Protein AF-A0A934B609-F1 (afdb_monomer_lite)

pLDDT: mean 84.47, std 13.82, range [23.53, 97.56]

Structure (mmCIF, N/CA/C/O backbone):
data_AF-A0A934B609-F1
#
_entry.id   AF-A0A934B609-F1
#
loop_
_atom_site.group_PDB
_atom_site.id
_atom_site.type_symbol
_atom_site.label_atom_id
_atom_site.label_alt_id
_atom_site.label_comp_id
_atom_site.label_asym_id
_atom_site.label_entity_id
_atom_site.label_seq_id
_atom_site.pdbx_PDB_ins_code
_atom_site.Cartn_x
_atom_site.Cartn_y
_atom_site.Cartn_z
_atom_site.occupancy
_atom_site.B_iso_or_equiv
_atom_site.auth_seq_id
_atom_site.auth_comp_id
_atom_site.auth_asym_id
_atom_site.auth_atom_id
_atom_site.pdbx_PDB_model_num
ATOM 1 N N . MET A 1 1 ? 3.604 -10.401 19.087 1.00 37.75 1 MET A N 1
ATOM 2 C CA . MET A 1 1 ? 2.364 -10.832 18.412 1.00 37.75 1 MET A CA 1
ATOM 3 C C . MET A 1 1 ? 2.022 -12.202 18.948 1.00 37.75 1 MET A C 1
ATOM 5 O O . MET A 1 1 ? 2.609 -13.181 18.501 1.00 37.75 1 MET A O 1
ATOM 9 N N . GLU A 1 2 ? 1.175 -12.252 19.969 1.00 23.53 2 GLU A N 1
ATOM 10 C CA . GLU A 1 2 ? 0.554 -13.511 20.373 1.00 23.53 2 GLU A CA 1
ATOM 11 C C . GLU A 1 2 ? -0.530 -13.852 19.342 1.00 23.53 2 GLU A C 1
ATOM 13 O O . GLU A 1 2 ? -1.275 -12.954 18.941 1.00 23.53 2 GLU A O 1
ATOM 18 N N . PRO A 1 3 ? -0.591 -15.093 18.838 1.00 31.11 3 PRO A N 1
ATOM 19 C CA . PRO A 1 3 ? -1.673 -15.500 17.961 1.00 31.11 3 PRO A CA 1
ATOM 20 C C . PRO A 1 3 ? -2.953 -15.631 18.792 1.00 31.11 3 PRO A C 1
ATOM 22 O O . PRO A 1 3 ? -3.017 -16.439 19.719 1.00 31.11 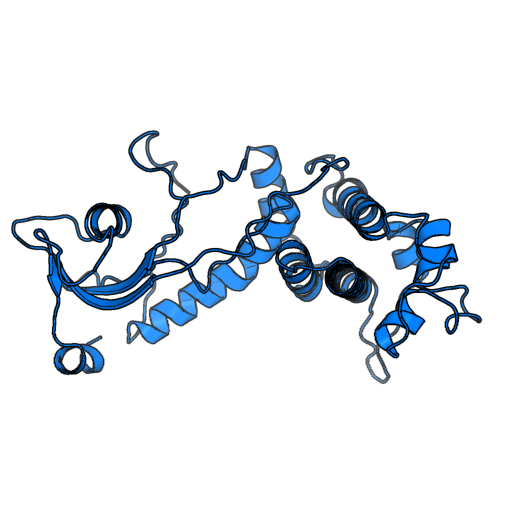3 PRO A O 1
ATOM 25 N N . LEU A 1 4 ? -3.966 -14.831 18.458 1.00 36.69 4 LEU A N 1
ATOM 26 C CA . LEU A 1 4 ? -5.323 -15.030 18.960 1.00 36.69 4 LEU A CA 1
ATOM 27 C C . LEU A 1 4 ? -5.844 -16.410 18.507 1.00 36.69 4 LEU A C 1
ATOM 29 O O . LEU A 1 4 ? -5.471 -16.875 17.422 1.00 36.69 4 LEU A O 1
ATOM 33 N N . PRO A 1 5 ? -6.669 -17.088 19.324 1.00 37.91 5 PRO A N 1
ATOM 34 C CA . PRO A 1 5 ? -7.216 -18.397 18.991 1.00 37.91 5 PRO A CA 1
ATOM 35 C C . PRO A 1 5 ? -8.052 -18.338 17.704 1.00 37.91 5 PRO A C 1
ATOM 37 O O . PRO A 1 5 ? -8.753 -17.368 17.426 1.00 37.91 5 PRO A O 1
ATOM 40 N N . VAL A 1 6 ? -7.941 -19.394 16.900 1.00 38.72 6 VAL A N 1
ATOM 41 C CA . VAL A 1 6 ? -8.641 -19.549 15.621 1.00 38.72 6 VAL A CA 1
ATOM 42 C C . VAL A 1 6 ? -10.133 -19.802 15.882 1.00 38.72 6 VAL A C 1
ATOM 44 O O . VAL A 1 6 ? -10.483 -20.827 16.463 1.00 38.72 6 VAL A O 1
ATOM 47 N N . GLY A 1 7 ? -10.977 -18.872 15.413 1.00 55.06 7 GLY A N 1
ATOM 48 C CA . GLY A 1 7 ? -12.443 -18.824 15.559 1.00 55.06 7 GLY A CA 1
ATOM 49 C C . GLY A 1 7 ? -12.847 -17.692 16.511 1.00 55.06 7 GLY A C 1
ATOM 50 O O . GLY A 1 7 ? -12.599 -17.799 17.700 1.00 55.06 7 GLY A O 1
ATOM 51 N N . GLU A 1 8 ? -13.310 -16.527 16.038 1.00 60.53 8 GLU A N 1
ATOM 52 C CA . GLU A 1 8 ? -14.759 -16.236 15.934 1.00 60.53 8 GLU A CA 1
ATOM 53 C C . GLU A 1 8 ? -15.115 -15.054 14.991 1.00 60.53 8 GLU A C 1
ATOM 55 O O . GLU A 1 8 ? -16.263 -14.624 14.950 1.00 60.53 8 GLU A O 1
ATOM 60 N N . HIS A 1 9 ? -14.184 -14.521 14.191 1.00 64.12 9 HIS A N 1
ATOM 61 C CA . HIS A 1 9 ? -14.501 -13.465 13.212 1.00 64.12 9 HIS A CA 1
ATOM 62 C C . HIS A 1 9 ? -13.574 -13.483 11.988 1.00 64.12 9 HIS A C 1
ATOM 64 O O . HIS A 1 9 ? -12.461 -14.001 12.042 1.00 64.12 9 HIS A O 1
ATOM 70 N N . GLN A 1 10 ? -14.017 -12.890 10.873 1.00 66.50 10 GLN A N 1
ATOM 71 C CA . GLN A 1 10 ? -13.269 -12.865 9.601 1.00 66.50 10 GLN A CA 1
ATOM 72 C C . GLN A 1 10 ? -12.322 -11.654 9.452 1.00 66.50 10 GLN A C 1
ATOM 74 O O . GLN A 1 10 ? -11.655 -11.510 8.430 1.00 66.50 10 GLN A O 1
ATOM 79 N N . TYR A 1 11 ? -12.254 -10.774 10.456 1.00 74.00 11 TYR A N 1
ATOM 80 C CA . TYR A 1 11 ? -11.479 -9.530 10.393 1.00 74.00 11 TYR A CA 1
ATOM 81 C C . TYR A 1 11 ? -9.990 -9.692 10.727 1.00 74.00 11 TYR A C 1
ATOM 83 O O . TYR A 1 11 ? -9.623 -10.403 11.662 1.00 74.00 11 TYR A O 1
ATOM 91 N N . TRP A 1 12 ? -9.149 -8.930 10.025 1.00 76.75 12 TRP A N 1
ATOM 92 C CA . TRP A 1 12 ? -7.781 -8.620 10.442 1.00 76.75 12 TRP A CA 1
ATOM 93 C C . TRP A 1 12 ? -7.800 -7.422 11.394 1.00 76.75 12 TRP A C 1
ATOM 95 O O . TRP A 1 12 ? -8.230 -6.337 11.009 1.00 76.75 12 TRP A O 1
ATOM 105 N N . LEU A 1 13 ? -7.334 -7.607 12.631 1.00 83.81 13 LEU A N 1
ATOM 106 C CA . LEU A 1 13 ? -7.353 -6.561 13.654 1.00 83.81 13 LEU A CA 1
ATOM 107 C C . LEU A 1 13 ? -5.949 -6.029 13.930 1.00 83.81 13 LEU A C 1
ATOM 109 O O . LEU A 1 13 ? -5.033 -6.788 14.246 1.00 83.81 13 LEU A O 1
ATOM 113 N N . ALA A 1 14 ? -5.805 -4.707 13.875 1.00 87.75 14 ALA A N 1
ATOM 114 C CA . ALA A 1 14 ? -4.637 -4.007 14.385 1.00 87.75 14 ALA A CA 1
ATOM 115 C C . ALA A 1 14 ? -4.985 -3.366 15.734 1.00 87.75 14 ALA A C 1
ATOM 117 O O . ALA A 1 14 ? -5.864 -2.512 15.813 1.00 87.75 14 ALA A O 1
ATOM 118 N N . THR A 1 15 ? -4.279 -3.765 16.790 1.00 90.38 15 THR A N 1
ATOM 119 C CA . THR A 1 15 ? -4.479 -3.255 18.153 1.00 90.38 15 THR A CA 1
ATOM 120 C C . THR A 1 15 ? -3.200 -2.616 18.676 1.00 90.38 15 THR A C 1
ATOM 122 O O . THR A 1 15 ? -2.097 -3.095 18.402 1.00 90.38 15 THR A O 1
ATOM 125 N N . ALA A 1 16 ? -3.330 -1.543 19.451 1.00 91.62 16 ALA A N 1
ATOM 126 C CA . ALA A 1 16 ? -2.202 -0.925 20.133 1.00 91.62 16 ALA A CA 1
ATOM 127 C C . ALA A 1 16 ? -2.659 -0.202 21.399 1.00 91.62 16 ALA A C 1
ATOM 129 O O . ALA A 1 16 ? -3.639 0.538 21.358 1.00 91.62 16 ALA A O 1
ATOM 130 N N . ASP A 1 17 ? -1.875 -0.335 22.466 1.00 93.25 17 ASP A N 1
ATOM 131 C CA . ASP A 1 17 ? -1.955 0.547 23.626 1.00 93.25 17 ASP A CA 1
ATOM 132 C C . ASP A 1 17 ? -1.139 1.814 23.343 1.00 93.25 17 ASP A C 1
ATOM 134 O O . ASP A 1 17 ? 0.026 1.748 22.924 1.00 93.25 17 ASP A O 1
ATOM 138 N N . ILE A 1 18 ? -1.766 2.981 23.499 1.00 93.25 18 ILE A N 1
ATOM 139 C CA . ILE A 1 18 ? -1.171 4.282 23.182 1.00 93.25 18 ILE A CA 1
ATOM 140 C C . ILE A 1 18 ? -1.457 5.247 24.327 1.00 93.25 18 ILE A C 1
ATOM 142 O O . ILE A 1 18 ? -2.611 5.527 24.638 1.00 93.25 18 ILE A O 1
ATOM 146 N N . GLU A 1 19 ? -0.396 5.793 24.914 1.00 93.12 19 GLU A N 1
ATOM 147 C CA . GLU A 1 19 ? -0.496 6.933 25.820 1.00 93.12 19 GLU A CA 1
ATOM 148 C C . GLU A 1 19 ? -0.734 8.209 25.000 1.00 93.12 19 GLU A C 1
ATOM 150 O O . GLU A 1 19 ? 0.053 8.551 24.113 1.00 93.12 19 GLU A O 1
ATOM 155 N N . ALA A 1 20 ? -1.847 8.891 25.258 1.00 92.00 20 ALA A N 1
ATOM 156 C CA . ALA A 1 20 ? -2.255 10.098 24.553 1.00 92.00 20 ALA A CA 1
ATOM 157 C C . ALA A 1 20 ? -3.108 10.986 25.466 1.00 92.00 20 ALA A C 1
ATOM 159 O O . ALA A 1 20 ? -3.773 10.490 26.372 1.00 92.00 20 ALA A O 1
ATOM 160 N N . ALA A 1 21 ? -3.094 12.295 25.205 1.00 89.44 21 ALA A N 1
ATOM 161 C CA . ALA A 1 21 ? -3.951 13.246 25.911 1.00 89.44 21 ALA A CA 1
ATOM 162 C C . ALA A 1 21 ? -5.428 13.108 25.509 1.00 89.44 21 ALA A C 1
ATOM 164 O O . ALA A 1 21 ? -6.299 13.368 26.332 1.00 89.44 21 ALA A O 1
ATOM 165 N N . ASP A 1 22 ? -5.675 12.693 24.262 1.00 87.25 22 ASP A N 1
ATOM 166 C CA . ASP A 1 22 ? -7.007 12.583 23.682 1.00 87.25 22 ASP A CA 1
ATOM 167 C C . ASP A 1 22 ? -7.108 11.504 22.573 1.00 87.25 22 ASP A C 1
ATOM 169 O O . ASP A 1 22 ? -6.094 10.986 22.076 1.00 87.25 22 ASP A O 1
ATOM 173 N N . TYR A 1 23 ? -8.335 11.165 22.162 1.00 86.06 23 TYR A N 1
ATOM 174 C CA . TYR A 1 23 ? -8.663 10.147 21.164 1.00 86.06 23 TYR A CA 1
ATOM 175 C C . TYR A 1 23 ? -8.125 10.512 19.778 1.00 86.06 23 TYR A C 1
ATOM 177 O O . TYR A 1 23 ? -7.702 9.630 19.028 1.00 86.06 23 TYR A O 1
ATOM 185 N N . MET A 1 24 ? -8.069 11.803 19.440 1.00 87.62 24 MET A N 1
ATOM 186 C CA . MET A 1 24 ? -7.521 12.284 18.170 1.00 87.62 24 MET A CA 1
ATOM 187 C C . MET A 1 24 ? -6.009 12.056 18.098 1.00 87.62 24 MET A C 1
ATOM 189 O O . MET A 1 24 ? -5.470 11.647 17.064 1.00 87.62 24 MET A O 1
ATOM 193 N N . THR A 1 25 ? -5.313 12.264 19.211 1.00 91.00 25 THR A N 1
ATOM 194 C CA . THR A 1 25 ? -3.880 12.037 19.372 1.00 91.00 25 THR A CA 1
ATOM 195 C C . THR A 1 25 ? -3.566 10.545 19.378 1.00 91.00 25 THR A C 1
ATOM 197 O O . THR A 1 25 ? -2.620 10.127 18.698 1.00 91.00 25 THR A O 1
ATOM 200 N N . ALA A 1 26 ? -4.379 9.729 20.055 1.00 90.94 26 ALA A N 1
ATOM 201 C CA . ALA A 1 26 ? -4.287 8.272 19.988 1.00 90.94 26 ALA A CA 1
ATOM 202 C C . ALA A 1 26 ? -4.477 7.776 18.544 1.00 90.94 26 ALA A C 1
ATOM 204 O O . ALA A 1 26 ? -3.636 7.036 18.023 1.00 90.94 26 ALA A O 1
ATOM 205 N N . TRP A 1 27 ? -5.513 8.268 17.855 1.00 89.31 27 TRP A N 1
ATOM 206 C CA . TRP A 1 27 ? -5.800 7.914 16.466 1.00 89.31 27 TRP A CA 1
ATOM 207 C C . TRP A 1 27 ? -4.658 8.291 15.528 1.00 89.31 27 TRP A C 1
ATOM 209 O O . TRP A 1 27 ? -4.177 7.456 14.764 1.00 89.31 27 TRP A O 1
ATOM 219 N N . ARG A 1 28 ? -4.165 9.532 15.605 1.00 90.31 28 ARG A N 1
ATOM 220 C CA . ARG A 1 28 ? -3.032 9.998 14.793 1.00 90.31 28 ARG A CA 1
ATOM 221 C C . ARG A 1 28 ? -1.785 9.146 15.028 1.00 90.31 28 ARG A C 1
ATOM 223 O O . ARG A 1 28 ? -1.085 8.815 14.076 1.00 90.31 28 ARG A O 1
ATOM 230 N N . THR A 1 29 ? -1.523 8.757 16.273 1.00 91.94 29 THR A N 1
ATOM 231 C CA . THR A 1 29 ? -0.376 7.909 16.620 1.00 91.94 29 THR A CA 1
ATOM 232 C C . THR A 1 29 ? -0.517 6.505 16.036 1.00 91.94 29 THR A C 1
ATOM 234 O O . THR A 1 29 ? 0.440 5.989 15.457 1.00 91.94 29 THR A O 1
ATOM 237 N N . LEU A 1 30 ? -1.707 5.901 16.116 1.00 91.31 30 LEU A N 1
ATOM 238 C CA . LEU A 1 30 ? -1.982 4.616 15.472 1.00 91.31 30 LEU A CA 1
ATOM 239 C C . LEU A 1 30 ? -1.844 4.719 13.948 1.00 91.31 30 LEU A C 1
ATOM 241 O O . LEU A 1 30 ? -1.147 3.905 13.343 1.00 91.31 30 LEU A O 1
ATOM 245 N N . ARG A 1 31 ? -2.420 5.758 13.329 1.00 89.88 31 ARG A N 1
ATOM 246 C CA . ARG A 1 31 ? -2.294 6.016 11.886 1.00 89.88 31 ARG A CA 1
ATOM 247 C C . ARG A 1 31 ? -0.843 6.137 11.450 1.00 89.88 31 ARG A C 1
ATOM 249 O O . ARG A 1 31 ? -0.480 5.549 10.442 1.00 89.88 31 ARG A O 1
ATOM 256 N N . ASN A 1 32 ? -0.006 6.833 12.214 1.00 89.06 32 ASN A N 1
ATOM 257 C CA . ASN A 1 32 ? 1.419 6.959 11.906 1.00 89.06 32 ASN A CA 1
ATOM 258 C C . ASN A 1 32 ? 2.161 5.613 11.978 1.00 89.06 32 ASN A C 1
ATOM 260 O O . ASN A 1 32 ? 3.128 5.411 11.251 1.00 89.06 32 ASN A O 1
ATOM 264 N N . LYS A 1 33 ? 1.717 4.669 12.818 1.00 89.44 33 LYS A N 1
ATOM 265 C CA . LYS A 1 33 ? 2.254 3.296 12.811 1.00 89.44 33 LYS A CA 1
ATOM 266 C C . LYS A 1 33 ? 1.776 2.523 11.576 1.00 89.44 33 LYS A C 1
ATOM 268 O O . LYS A 1 33 ? 2.571 1.840 10.933 1.00 89.44 33 LYS A O 1
ATOM 273 N N . LEU A 1 34 ? 0.496 2.657 11.223 1.00 91.06 34 LEU A N 1
ATOM 274 C CA . LEU A 1 34 ? -0.110 1.965 10.083 1.00 91.06 34 LEU A CA 1
ATOM 275 C C . LEU A 1 34 ? 0.384 2.487 8.730 1.00 91.06 34 LEU A C 1
ATOM 277 O O . LEU A 1 34 ? 0.579 1.683 7.827 1.00 91.06 34 LEU A O 1
ATOM 281 N N . ILE A 1 35 ? 0.662 3.788 8.598 1.00 89.75 35 ILE A N 1
ATOM 282 C CA . ILE A 1 35 ? 1.088 4.397 7.329 1.00 89.75 35 ILE A CA 1
ATOM 283 C C . ILE A 1 35 ? 2.412 3.819 6.824 1.00 89.75 35 ILE A C 1
ATOM 285 O O . ILE A 1 35 ? 2.629 3.761 5.625 1.00 89.75 35 ILE A O 1
ATOM 289 N N . ARG A 1 36 ? 3.276 3.332 7.722 1.00 88.25 36 ARG A N 1
ATOM 290 C CA . ARG A 1 36 ? 4.514 2.634 7.351 1.00 88.25 36 ARG A CA 1
ATOM 291 C C . ARG A 1 36 ? 4.277 1.148 7.059 1.00 88.25 36 ARG A C 1
ATOM 293 O O . ARG A 1 36 ? 4.955 0.561 6.216 1.00 88.25 36 ARG A O 1
ATOM 300 N N . LEU A 1 37 ? 3.336 0.531 7.771 1.00 91.25 37 LEU A N 1
ATOM 301 C CA . LEU A 1 37 ? 3.076 -0.907 7.722 1.00 91.25 37 LEU A CA 1
ATOM 302 C C . LEU A 1 37 ? 2.226 -1.312 6.511 1.00 91.25 37 LEU A C 1
ATOM 304 O O . LEU A 1 37 ? 2.601 -2.219 5.773 1.00 91.25 37 LEU A O 1
ATOM 308 N N . VAL A 1 38 ? 1.091 -0.643 6.310 1.00 91.06 38 VAL A N 1
ATOM 309 C CA . VAL A 1 38 ? 0.081 -1.010 5.308 1.00 91.06 38 VAL A CA 1
ATOM 310 C C . VAL A 1 38 ? 0.644 -0.986 3.884 1.00 91.06 38 VAL A C 1
ATOM 312 O O . VAL A 1 38 ? 0.467 -1.981 3.187 1.00 91.06 38 VAL A O 1
ATOM 315 N N . PRO A 1 39 ? 1.422 0.028 3.465 1.00 93.19 39 PRO A N 1
ATOM 316 C CA . PRO A 1 39 ? 2.008 0.033 2.126 1.00 93.19 39 PRO A CA 1
ATOM 317 C C . PRO A 1 39 ? 2.985 -1.124 1.867 1.00 93.19 39 PRO A C 1
ATOM 319 O O . PRO A 1 39 ? 3.086 -1.628 0.751 1.00 93.19 39 PRO A O 1
ATOM 322 N N . ARG A 1 40 ? 3.682 -1.608 2.904 1.00 94.00 40 ARG A N 1
ATOM 323 C CA . ARG A 1 40 ? 4.533 -2.805 2.801 1.00 94.00 40 ARG A CA 1
ATOM 324 C C . ARG A 1 40 ? 3.707 -4.080 2.729 1.00 94.00 40 ARG A C 1
ATOM 326 O O . ARG A 1 40 ? 4.070 -4.978 1.977 1.00 94.00 40 ARG A O 1
ATOM 333 N N . ILE A 1 41 ? 2.608 -4.153 3.483 1.00 90.94 41 ILE A N 1
ATOM 334 C CA . ILE A 1 41 ? 1.644 -5.249 3.354 1.00 90.94 41 ILE A CA 1
ATOM 335 C C . ILE A 1 41 ? 1.130 -5.287 1.914 1.00 90.94 41 ILE A C 1
ATOM 337 O O . ILE A 1 41 ? 1.250 -6.338 1.304 1.00 90.94 41 ILE A O 1
ATOM 341 N N . ALA A 1 42 ? 0.704 -4.152 1.346 1.00 89.19 42 ALA A N 1
ATOM 342 C CA . ALA A 1 42 ? 0.218 -4.047 -0.034 1.00 89.19 42 ALA A CA 1
ATOM 343 C C . ALA A 1 42 ? 1.204 -4.619 -1.064 1.00 89.19 42 ALA A C 1
ATOM 345 O O . ALA A 1 42 ? 0.813 -5.375 -1.952 1.00 89.19 42 ALA A O 1
ATOM 346 N N . VAL A 1 43 ? 2.498 -4.295 -0.926 1.00 91.56 43 VAL A N 1
ATOM 347 C CA . VAL A 1 43 ? 3.571 -4.852 -1.769 1.00 91.56 43 VAL A CA 1
ATOM 348 C C . VAL A 1 43 ? 3.689 -6.364 -1.597 1.00 91.56 43 VAL A C 1
ATOM 350 O O . VAL A 1 43 ? 3.775 -7.091 -2.582 1.00 91.56 43 VAL A O 1
ATOM 353 N N . VAL A 1 44 ? 3.723 -6.837 -0.351 1.00 91.38 44 VAL A N 1
ATOM 354 C CA . VAL A 1 44 ? 3.979 -8.245 -0.024 1.00 91.38 44 VAL A CA 1
ATOM 355 C C . VAL A 1 44 ? 2.830 -9.145 -0.444 1.00 91.38 44 VAL A C 1
ATOM 357 O O . VAL A 1 44 ? 3.049 -10.180 -1.067 1.00 91.38 44 VAL A O 1
ATOM 360 N N . SER A 1 45 ? 1.611 -8.757 -0.097 1.00 85.81 45 SER A N 1
ATOM 361 C CA . SER A 1 45 ? 0.417 -9.509 -0.447 1.00 85.81 45 SER A CA 1
ATOM 362 C C . SER A 1 45 ? -0.046 -9.256 -1.872 1.00 85.81 45 SER A C 1
ATOM 364 O O . SER A 1 45 ? -0.920 -9.975 -2.350 1.00 85.81 45 SER A O 1
ATOM 366 N N . GLN A 1 46 ? 0.527 -8.246 -2.537 1.00 86.19 46 GLN A N 1
ATOM 367 C CA . GLN A 1 46 ? 0.162 -7.831 -3.884 1.00 86.19 46 GLN A CA 1
ATOM 368 C C . GLN A 1 46 ? -1.353 -7.630 -3.970 1.00 86.19 46 GLN A C 1
ATOM 370 O O . GLN A 1 46 ? -2.011 -8.229 -4.807 1.00 86.19 46 GLN A O 1
ATOM 375 N N . CYS A 1 47 ? -1.950 -6.867 -3.056 1.00 79.12 47 CYS A N 1
ATOM 376 C CA . CYS A 1 47 ? -3.404 -6.725 -3.001 1.00 79.12 47 CYS A CA 1
ATOM 377 C C . CYS A 1 47 ? -3.826 -5.292 -2.698 1.00 79.12 47 CYS A C 1
ATOM 379 O O . CYS A 1 47 ? -3.053 -4.500 -2.157 1.00 79.12 47 CYS A O 1
ATOM 381 N N . TYR A 1 48 ? -5.088 -4.993 -3.002 1.00 78.44 48 TYR A N 1
ATOM 382 C CA . TYR A 1 48 ? -5.735 -3.803 -2.475 1.00 78.44 48 TYR A CA 1
ATOM 383 C C . TYR A 1 48 ? -5.734 -3.841 -0.942 1.00 78.44 48 TYR A C 1
ATOM 385 O O . TYR A 1 48 ? -6.159 -4.834 -0.346 1.00 78.44 48 TYR A O 1
ATOM 393 N N . ILE A 1 49 ? -5.293 -2.761 -0.304 1.00 79.62 49 ILE A N 1
ATOM 394 C CA . ILE A 1 49 ? -5.428 -2.575 1.141 1.00 79.62 49 ILE A CA 1
ATOM 395 C C . ILE A 1 49 ? -5.548 -1.085 1.450 1.00 79.62 49 ILE A C 1
ATOM 397 O O . ILE A 1 49 ? -4.757 -0.268 0.994 1.00 79.62 49 ILE A O 1
ATOM 401 N N . GLU A 1 50 ? -6.553 -0.720 2.236 1.00 78.94 50 GLU A N 1
ATOM 402 C CA . GLU A 1 50 ? -6.802 0.661 2.641 1.00 78.94 50 GLU A CA 1
ATOM 403 C C . GLU A 1 50 ? -7.221 0.660 4.105 1.00 78.94 50 GLU A C 1
ATOM 405 O O . GLU A 1 50 ? -8.081 -0.131 4.492 1.00 78.94 50 GLU A O 1
ATOM 410 N N . PHE A 1 51 ? -6.621 1.531 4.918 1.00 82.19 51 PHE A N 1
ATOM 411 C CA . PHE A 1 51 ? -6.840 1.555 6.369 1.00 82.19 51 PHE A CA 1
ATOM 412 C C . PHE A 1 51 ? -7.506 2.842 6.862 1.00 82.19 51 PHE A C 1
ATOM 414 O O . PHE A 1 51 ? -8.017 2.869 7.979 1.00 82.19 51 PHE A O 1
ATOM 421 N N . LEU A 1 52 ? -7.520 3.915 6.060 1.00 81.12 52 LEU A N 1
ATOM 422 C CA . LEU A 1 52 ? -8.102 5.193 6.482 1.00 81.12 52 LEU A CA 1
ATOM 423 C C . LEU A 1 52 ? -9.627 5.158 6.527 1.00 81.12 52 LEU A C 1
ATOM 425 O O . LEU A 1 52 ? -10.234 5.880 7.315 1.00 81.12 52 LEU A O 1
ATOM 429 N N . GLY A 1 53 ? -10.227 4.319 5.688 1.00 79.75 53 GLY A N 1
ATOM 430 C CA . GLY A 1 53 ? -11.664 4.087 5.644 1.00 79.75 53 GLY A CA 1
ATOM 431 C C . GLY A 1 53 ? -12.077 2.761 6.274 1.00 79.75 53 GLY A C 1
ATOM 432 O O . GLY A 1 53 ? -13.028 2.170 5.776 1.00 79.75 53 GLY A O 1
ATOM 433 N N . GLN A 1 54 ? -11.353 2.283 7.291 1.00 84.75 54 GLN A N 1
ATOM 434 C CA . GLN A 1 54 ? -11.716 1.092 8.068 1.00 84.75 54 GLN A CA 1
ATOM 435 C C . GLN A 1 54 ? -12.299 1.477 9.433 1.00 84.75 54 GLN A C 1
ATOM 437 O O . GLN A 1 54 ? -11.959 2.547 9.956 1.00 84.75 54 GLN A O 1
ATOM 442 N N . PRO A 1 55 ? -13.139 0.617 10.034 1.00 88.00 55 PRO A N 1
ATOM 443 C CA . PRO A 1 55 ? -13.648 0.844 11.377 1.00 88.00 55 PRO A CA 1
ATOM 444 C C . PRO A 1 55 ? -12.544 0.961 12.420 1.00 88.00 55 PRO A C 1
ATOM 446 O O . PRO A 1 55 ? -11.549 0.235 12.378 1.00 88.00 55 PRO A O 1
ATOM 449 N N . ILE A 1 56 ? -12.752 1.826 13.409 1.00 91.38 56 ILE A N 1
ATOM 450 C CA . ILE A 1 56 ? -11.872 1.928 14.574 1.00 91.38 56 ILE A CA 1
ATOM 451 C C . ILE A 1 56 ? -12.675 2.128 15.852 1.00 91.38 56 ILE A C 1
ATOM 453 O O . ILE A 1 56 ? -13.637 2.890 15.875 1.00 91.38 56 ILE A O 1
ATOM 457 N N . LEU A 1 57 ? -12.201 1.499 16.928 1.00 92.12 57 LEU A N 1
ATOM 458 C CA . LEU A 1 57 ? -12.632 1.736 18.297 1.00 92.12 57 LEU A CA 1
ATOM 459 C C . LEU A 1 57 ? -11.437 2.184 19.154 1.00 92.12 57 LEU A C 1
ATOM 461 O O . LEU A 1 57 ? -10.393 1.533 19.151 1.00 92.12 57 LEU A O 1
ATOM 465 N N . ILE A 1 58 ? -11.592 3.288 19.888 1.00 91.75 58 ILE A N 1
ATOM 466 C CA . ILE A 1 58 ? -10.594 3.835 20.818 1.00 91.75 58 ILE A CA 1
ATOM 467 C C . ILE A 1 58 ? -11.206 3.858 22.210 1.00 91.75 58 ILE A C 1
ATOM 469 O O . ILE A 1 58 ? -12.121 4.634 22.480 1.00 91.75 58 ILE A O 1
ATOM 473 N N . LYS A 1 59 ? -10.677 3.019 23.099 1.00 91.75 59 LYS A N 1
ATOM 474 C CA . LYS A 1 59 ? -11.099 2.932 24.494 1.00 91.75 59 LYS A CA 1
ATOM 475 C C . LYS A 1 59 ? -10.006 3.489 25.400 1.00 91.75 59 LYS A C 1
ATOM 477 O O . LYS A 1 59 ? -8.834 3.159 25.234 1.00 91.75 59 LYS A O 1
ATOM 482 N N . ARG A 1 60 ? -10.398 4.290 26.389 1.00 87.75 60 ARG A N 1
ATOM 483 C CA . ARG A 1 60 ? -9.529 4.627 27.520 1.00 87.75 60 ARG A CA 1
ATOM 484 C C . ARG A 1 60 ? -9.567 3.509 28.561 1.00 87.75 60 ARG A C 1
ATOM 486 O O . ARG A 1 60 ? -10.634 3.003 28.886 1.00 87.75 60 ARG A O 1
ATOM 493 N N . ASN A 1 61 ? -8.418 3.146 29.122 1.00 85.81 61 ASN A N 1
ATOM 494 C CA . ASN A 1 61 ? -8.332 2.037 30.081 1.00 85.81 61 ASN A CA 1
ATOM 495 C C . ASN A 1 61 ? -9.048 2.313 31.415 1.00 85.81 61 ASN A C 1
ATOM 497 O O . ASN A 1 61 ? -9.410 1.371 32.113 1.00 85.81 61 ASN A O 1
ATOM 501 N N . ASP A 1 62 ? -9.240 3.585 31.768 1.00 84.88 62 ASP A N 1
ATOM 502 C CA . ASP A 1 62 ? -9.858 4.041 33.016 1.00 84.88 62 ASP A CA 1
ATOM 503 C C . ASP A 1 62 ? -11.362 4.333 32.897 1.00 84.88 62 ASP A C 1
ATOM 505 O O . ASP A 1 62 ? -11.973 4.771 33.871 1.00 84.88 62 ASP A O 1
ATOM 509 N N . GLN A 1 63 ? -11.966 4.122 31.723 1.00 83.81 63 GLN A N 1
ATOM 510 C CA . GLN A 1 63 ? -13.361 4.472 31.466 1.00 83.81 63 GLN A CA 1
ATOM 511 C C . GLN A 1 63 ? -14.089 3.399 30.650 1.00 83.81 63 GLN A C 1
ATOM 513 O O . GLN A 1 63 ? -13.511 2.702 29.816 1.00 83.81 63 GLN A O 1
ATOM 518 N N . ASP A 1 64 ? -15.405 3.323 30.843 1.00 86.31 64 ASP A N 1
ATOM 519 C CA . ASP A 1 64 ? -16.285 2.385 30.132 1.00 86.31 64 ASP A CA 1
ATOM 520 C C . ASP A 1 64 ? -16.889 2.978 28.851 1.00 86.31 64 ASP A C 1
ATOM 522 O O . ASP A 1 64 ? -17.872 2.468 28.313 1.00 86.31 64 ASP A O 1
ATOM 526 N N . VAL A 1 65 ? -16.292 4.062 28.355 1.00 90.00 65 VAL A N 1
ATOM 527 C CA . VAL A 1 65 ? -16.680 4.741 27.118 1.00 90.00 65 VAL A CA 1
ATOM 528 C C . VAL A 1 65 ? -15.571 4.581 26.074 1.00 90.00 65 VAL A C 1
ATOM 530 O O . VAL A 1 65 ? -14.379 4.682 26.388 1.00 90.00 65 VAL A O 1
ATOM 533 N N . ALA A 1 66 ? -15.958 4.348 24.820 1.00 92.00 66 ALA A N 1
ATOM 534 C CA . ALA A 1 66 ? -15.058 4.415 23.672 1.00 92.00 66 ALA A CA 1
ATOM 535 C C . ALA A 1 66 ? -15.584 5.348 22.595 1.00 92.00 66 ALA A C 1
ATOM 537 O O . ALA A 1 66 ? -16.786 5.493 22.405 1.00 92.00 66 ALA A O 1
ATOM 538 N N . PHE A 1 67 ? -14.652 5.912 21.842 1.00 91.44 67 PHE A N 1
ATOM 539 C CA . PHE A 1 67 ? -14.935 6.490 20.541 1.00 91.44 67 PHE A CA 1
ATOM 540 C C . PHE A 1 67 ? -14.979 5.378 19.490 1.00 91.44 67 PHE A C 1
ATOM 542 O O . PHE A 1 67 ? -14.086 4.527 19.455 1.00 91.44 67 PHE A O 1
ATOM 549 N N . ILE A 1 68 ? -15.969 5.413 18.603 1.00 91.06 68 ILE A N 1
ATOM 550 C CA . ILE A 1 68 ? -16.038 4.562 17.419 1.00 91.06 68 ILE A CA 1
ATOM 551 C C . ILE A 1 68 ? -16.188 5.410 16.157 1.00 91.06 68 ILE A C 1
ATOM 553 O O . ILE A 1 68 ? -17.032 6.302 16.068 1.00 91.06 68 ILE A O 1
ATOM 557 N N . HIS A 1 69 ? -15.368 5.097 15.157 1.00 88.88 69 HIS A N 1
ATOM 558 C CA . HIS A 1 69 ? -15.628 5.441 13.767 1.00 88.88 69 HIS A CA 1
ATOM 559 C C . HIS A 1 69 ? -16.116 4.166 13.094 1.00 88.88 69 HIS A C 1
ATOM 561 O O . HIS A 1 69 ? -15.337 3.251 12.824 1.00 88.88 69 HIS A O 1
ATOM 567 N N . TRP A 1 70 ? -17.425 4.084 12.918 1.00 86.56 70 TRP A N 1
ATOM 568 C CA . TRP A 1 70 ? -18.098 2.933 12.352 1.00 86.56 70 TRP A CA 1
ATOM 569 C C . TRP A 1 70 ? -18.113 3.055 10.835 1.00 86.56 70 TRP A C 1
ATOM 571 O O . TRP A 1 70 ? -18.424 4.127 10.313 1.00 86.56 70 TRP A O 1
ATOM 581 N N . ILE A 1 71 ? -17.744 1.974 10.147 1.00 84.38 71 ILE A N 1
ATOM 582 C CA . ILE A 1 71 ? -17.782 1.856 8.690 1.00 84.38 71 ILE A CA 1
ATOM 583 C C . ILE A 1 71 ? -18.221 0.430 8.344 1.00 84.38 71 ILE A C 1
ATOM 585 O O . ILE A 1 71 ? -17.670 -0.526 8.882 1.00 84.38 71 ILE A O 1
ATOM 589 N N . VAL A 1 72 ? -19.179 0.257 7.438 1.00 77.56 72 VAL A N 1
ATOM 590 C CA . VAL A 1 72 ? -19.559 -1.079 6.944 1.00 77.56 72 VAL A CA 1
ATOM 591 C C . VAL A 1 72 ? -19.458 -1.115 5.424 1.00 77.56 72 VAL A C 1
ATOM 593 O O . VAL A 1 72 ? -19.887 -0.184 4.742 1.00 77.56 72 VAL A O 1
ATOM 596 N N . GLU A 1 73 ? -18.832 -2.179 4.917 1.00 71.75 73 GLU A N 1
ATOM 597 C CA . GLU A 1 73 ? -18.751 -2.546 3.499 1.00 71.75 73 GLU A CA 1
ATOM 598 C C . GLU A 1 73 ? -19.561 -3.821 3.227 1.00 71.75 73 GLU A C 1
ATOM 600 O O . GLU A 1 73 ? -19.667 -4.685 4.100 1.00 71.75 73 GLU A O 1
ATOM 605 N N . ASP A 1 74 ? -20.025 -3.983 1.982 1.00 58.84 74 ASP A N 1
ATOM 606 C CA . ASP A 1 74 ? -20.724 -5.174 1.461 1.00 58.84 74 ASP A CA 1
ATOM 607 C C . ASP A 1 74 ? -19.796 -6.393 1.240 1.00 58.84 74 ASP A C 1
ATOM 609 O O . ASP A 1 74 ? -19.784 -7.034 0.187 1.00 58.84 74 ASP A O 1
ATOM 613 N N . GLY A 1 75 ? -19.032 -6.754 2.269 1.00 56.44 75 GLY A N 1
ATOM 614 C CA . GLY A 1 75 ? -18.350 -8.042 2.371 1.00 56.44 75 GLY A CA 1
ATOM 615 C C . GLY A 1 75 ? -16.817 -7.974 2.335 1.00 56.44 75 GLY A C 1
ATOM 616 O O . GLY A 1 75 ? -16.230 -7.161 1.619 1.00 56.44 75 GLY A O 1
ATOM 617 N N . PRO A 1 76 ? -16.135 -8.849 3.099 1.00 54.22 76 PRO A N 1
ATOM 618 C CA . PRO A 1 76 ? -14.683 -8.910 3.111 1.00 54.22 76 PRO A CA 1
ATOM 619 C C . PRO A 1 76 ? -14.138 -9.654 1.886 1.00 54.22 76 PRO A C 1
ATOM 621 O O . PRO A 1 76 ? -14.700 -10.652 1.431 1.00 54.22 76 PRO A O 1
ATOM 624 N N . CYS A 1 77 ? -12.963 -9.232 1.423 1.00 53.72 77 CYS A N 1
ATOM 625 C CA . CYS A 1 77 ? -12.132 -10.023 0.525 1.00 53.72 77 CYS A CA 1
ATOM 626 C C . CYS A 1 77 ? -10.960 -10.594 1.332 1.00 53.72 77 CYS A C 1
ATOM 628 O O . CYS A 1 77 ? -10.216 -9.851 1.971 1.00 53.72 77 CYS A O 1
ATOM 630 N N . GLY A 1 78 ? -10.838 -11.920 1.376 1.00 54.62 78 GLY A N 1
ATOM 631 C CA . GLY A 1 78 ? -9.834 -12.582 2.205 1.00 54.62 78 GLY A CA 1
ATOM 632 C C . GLY A 1 78 ? -8.415 -12.340 1.694 1.00 54.62 78 GLY A C 1
ATOM 633 O O . GLY A 1 78 ? -8.080 -12.755 0.588 1.00 54.62 78 GLY A O 1
ATOM 634 N N . LEU A 1 79 ? -7.570 -11.740 2.534 1.00 62.59 79 LEU A N 1
ATOM 635 C CA . LEU A 1 79 ? -6.139 -11.618 2.291 1.00 62.59 79 LEU A CA 1
ATOM 636 C C . LEU A 1 79 ? -5.420 -12.913 2.688 1.00 62.59 79 LEU A C 1
ATOM 638 O O . LEU A 1 79 ? -5.357 -13.250 3.873 1.00 62.59 79 LEU A O 1
ATOM 642 N N . LEU A 1 80 ? -4.841 -13.631 1.722 1.00 62.72 80 LEU A N 1
ATOM 643 C CA . LEU A 1 80 ? -3.925 -14.722 2.045 1.00 62.72 80 LEU A CA 1
ATOM 644 C C . LEU A 1 80 ? -2.574 -14.129 2.461 1.00 62.72 80 LEU A C 1
ATOM 646 O O . LEU A 1 80 ? -1.875 -13.528 1.653 1.00 62.72 80 LEU A O 1
ATOM 650 N N . PHE A 1 81 ? -2.210 -14.309 3.726 1.00 74.25 81 PHE A N 1
ATOM 651 C CA . PHE A 1 81 ? -0.948 -13.825 4.274 1.00 74.25 81 PHE A CA 1
ATOM 652 C C . PHE A 1 81 ? -0.337 -14.921 5.148 1.00 74.25 81 PHE A C 1
ATOM 654 O O . PHE A 1 81 ? -0.714 -15.126 6.304 1.00 74.25 81 PHE A O 1
ATOM 661 N N . THR A 1 82 ? 0.561 -15.698 4.556 1.00 82.06 82 THR A N 1
ATOM 662 C CA . THR A 1 82 ? 1.153 -16.889 5.164 1.00 82.06 82 THR A CA 1
ATOM 663 C C . THR A 1 82 ? 2.513 -16.568 5.797 1.00 82.06 82 THR A C 1
ATOM 665 O O . THR A 1 82 ? 2.887 -15.410 6.007 1.00 82.06 82 THR A O 1
ATOM 668 N N . GLY A 1 83 ? 3.285 -17.604 6.143 1.00 86.81 83 GLY A N 1
ATOM 669 C CA . GLY A 1 83 ? 4.629 -17.439 6.695 1.00 86.81 83 GLY A CA 1
ATOM 670 C C . GLY A 1 83 ? 5.609 -16.751 5.735 1.00 86.81 83 GLY A C 1
ATOM 671 O O . GLY A 1 83 ? 6.493 -16.031 6.199 1.00 86.81 83 GLY A O 1
ATOM 672 N N . CYS A 1 84 ? 5.448 -16.933 4.420 1.00 89.19 84 CYS A N 1
ATOM 673 C CA . CYS A 1 84 ? 6.296 -16.292 3.413 1.00 89.19 84 CYS A CA 1
ATOM 674 C C . CYS A 1 84 ? 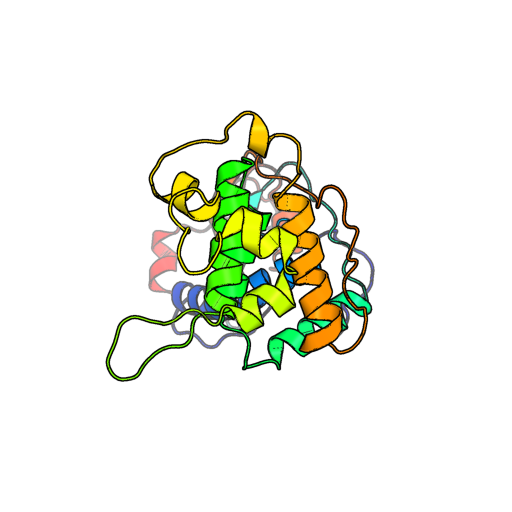6.075 -14.778 3.377 1.00 89.19 84 CYS A C 1
ATOM 676 O O . CYS A 1 84 ? 7.041 -14.020 3.491 1.00 89.19 84 CYS A O 1
ATOM 678 N N . GLU A 1 85 ? 4.815 -14.347 3.324 1.00 89.12 85 GLU A N 1
ATOM 679 C CA . GLU A 1 85 ? 4.427 -12.938 3.349 1.00 89.12 85 GLU A CA 1
ATOM 680 C C . GLU A 1 85 ? 4.863 -12.281 4.660 1.00 89.12 85 GLU A C 1
ATOM 682 O O . GLU A 1 85 ? 5.495 -11.225 4.663 1.00 89.12 85 GLU A O 1
ATOM 687 N N . ARG A 1 86 ? 4.643 -12.951 5.797 1.00 91.00 86 ARG A N 1
ATOM 688 C CA . ARG A 1 86 ? 5.119 -12.453 7.091 1.00 91.00 86 ARG A CA 1
ATOM 689 C C . ARG A 1 86 ? 6.632 -12.246 7.113 1.00 91.00 86 ARG A C 1
ATOM 691 O O . ARG A 1 86 ? 7.089 -11.193 7.552 1.00 91.00 86 ARG A O 1
ATOM 698 N N . LYS A 1 87 ? 7.406 -13.213 6.615 1.00 94.44 87 LYS A N 1
ATOM 699 C CA . LYS A 1 87 ? 8.868 -13.092 6.534 1.00 94.44 87 LYS A CA 1
ATOM 700 C C . LYS A 1 87 ? 9.286 -11.943 5.612 1.00 94.44 87 LYS A C 1
ATOM 702 O O . LYS A 1 87 ? 10.216 -11.214 5.946 1.00 94.44 87 LYS A O 1
ATOM 707 N N . ALA A 1 88 ? 8.613 -11.765 4.474 1.00 94.12 88 ALA A N 1
ATOM 708 C CA . ALA A 1 88 ? 8.889 -10.663 3.553 1.00 94.12 88 ALA A CA 1
ATOM 709 C C . ALA A 1 88 ? 8.620 -9.306 4.213 1.00 94.12 88 ALA A C 1
ATOM 711 O O . ALA A 1 88 ? 9.457 -8.410 4.141 1.00 94.12 88 ALA A O 1
ATOM 712 N N . LEU A 1 89 ? 7.497 -9.177 4.924 1.00 94.19 89 LEU A N 1
ATOM 713 C CA . LEU A 1 89 ? 7.147 -7.967 5.661 1.00 94.19 89 LEU A CA 1
ATOM 714 C C . LEU A 1 89 ? 8.171 -7.642 6.754 1.00 94.19 89 LEU A C 1
ATOM 716 O O . LEU A 1 89 ? 8.600 -6.497 6.864 1.00 94.19 89 LEU A O 1
ATOM 720 N N . GLU A 1 90 ? 8.586 -8.636 7.543 1.00 94.31 90 GLU A N 1
ATOM 721 C CA . GLU A 1 90 ? 9.609 -8.459 8.582 1.00 94.31 90 GLU A CA 1
ATOM 722 C C . GLU A 1 90 ? 10.934 -7.951 7.984 1.00 94.31 90 GLU A C 1
ATOM 724 O O . GLU A 1 90 ? 11.528 -7.022 8.532 1.00 94.31 90 GLU A O 1
ATOM 729 N N . LEU A 1 91 ? 11.352 -8.482 6.827 1.00 95.06 91 LEU A N 1
ATOM 730 C CA . LEU A 1 91 ? 12.534 -7.996 6.106 1.00 95.06 91 LEU A CA 1
ATOM 731 C C . LEU A 1 91 ? 12.349 -6.559 5.595 1.00 95.06 91 LEU A C 1
ATOM 733 O O . LEU A 1 91 ? 13.229 -5.731 5.804 1.00 95.06 91 LEU A O 1
ATOM 737 N N . LEU A 1 92 ? 11.201 -6.222 4.995 1.00 95.00 92 LEU A N 1
ATOM 738 C CA . LEU A 1 92 ? 10.921 -4.859 4.512 1.00 95.00 92 LEU A CA 1
ATOM 739 C C . LEU A 1 92 ? 10.819 -3.812 5.632 1.00 95.00 92 LEU A C 1
ATOM 741 O O . LEU A 1 92 ? 11.005 -2.623 5.377 1.00 95.00 92 LEU A O 1
ATOM 745 N N . LEU A 1 93 ? 10.470 -4.215 6.856 1.00 92.38 93 LEU A N 1
ATOM 746 C CA . LEU A 1 93 ? 10.430 -3.319 8.018 1.00 92.38 93 LEU A CA 1
ATOM 747 C C . LEU A 1 93 ? 11.823 -3.044 8.603 1.00 92.38 93 LEU A C 1
ATOM 749 O O . LEU A 1 93 ? 12.019 -2.000 9.234 1.00 92.38 93 LEU A O 1
ATOM 753 N N . GLN A 1 94 ? 12.756 -3.980 8.416 1.00 92.38 94 GLN A N 1
ATOM 754 C CA . GLN A 1 94 ? 14.161 -3.866 8.823 1.00 92.38 94 GLN A CA 1
ATOM 755 C C . GLN A 1 94 ? 15.030 -3.207 7.743 1.00 92.38 94 GLN A C 1
ATOM 757 O O . GLN A 1 94 ? 16.085 -2.661 8.062 1.00 92.38 94 GLN A O 1
ATOM 762 N N . GLU A 1 95 ? 14.583 -3.255 6.488 1.00 90.00 95 GLU A N 1
ATOM 763 C CA . GLU A 1 95 ? 15.230 -2.615 5.350 1.00 90.00 95 GLU A CA 1
ATOM 764 C C . GLU A 1 95 ? 15.122 -1.087 5.439 1.00 90.00 95 GLU A C 1
ATOM 766 O O . GLU A 1 95 ? 14.027 -0.534 5.568 1.00 90.00 95 GLU A O 1
ATOM 771 N N . ASN A 1 96 ? 16.267 -0.410 5.351 1.00 85.69 96 ASN A N 1
ATOM 772 C CA . ASN A 1 96 ? 16.370 1.050 5.433 1.00 85.69 96 ASN A CA 1
ATOM 773 C C . ASN A 1 96 ? 16.903 1.675 4.133 1.00 85.69 96 ASN A C 1
ATOM 775 O O . ASN A 1 96 ? 16.907 2.898 4.012 1.00 85.69 96 ASN A O 1
ATOM 779 N N . GLU A 1 97 ? 17.361 0.870 3.169 1.00 89.06 97 GLU A N 1
ATOM 780 C CA . GLU A 1 97 ? 17.860 1.360 1.879 1.00 89.06 97 GLU A CA 1
ATOM 781 C C . GLU A 1 97 ? 16.736 1.637 0.873 1.00 89.06 97 GLU A C 1
ATOM 783 O O . GLU A 1 97 ? 16.930 2.386 -0.088 1.00 89.06 97 GLU A O 1
ATOM 788 N N . LEU A 1 98 ? 15.557 1.036 1.068 1.00 93.31 98 LEU A N 1
ATOM 789 C CA . LEU A 1 98 ? 14.396 1.301 0.225 1.00 93.31 98 LEU A CA 1
ATOM 790 C C . LEU A 1 98 ? 13.673 2.577 0.696 1.00 93.31 98 LEU A C 1
ATOM 792 O O . LEU A 1 98 ? 13.295 2.653 1.866 1.00 93.31 98 LEU A O 1
ATOM 796 N N . PRO A 1 99 ? 13.435 3.557 -0.194 1.00 94.44 99 PRO A N 1
ATOM 797 C CA . PRO A 1 99 ? 12.713 4.779 0.150 1.00 94.44 99 PRO A CA 1
ATOM 798 C C . PRO A 1 99 ? 11.256 4.481 0.520 1.00 94.44 99 PRO A C 1
ATOM 800 O O . PRO A 1 99 ? 10.600 3.658 -0.119 1.00 94.44 99 PRO A O 1
ATOM 803 N N . GLU A 1 100 ? 10.723 5.187 1.518 1.00 93.94 100 GLU A N 1
ATOM 804 C CA . GLU A 1 100 ? 9.333 5.024 1.973 1.00 93.94 100 GLU A CA 1
ATOM 805 C C . GLU A 1 100 ? 8.328 5.319 0.846 1.00 93.94 100 GLU A C 1
ATOM 807 O O . GLU A 1 100 ? 7.324 4.625 0.685 1.00 93.94 100 GLU A O 1
ATOM 812 N N . GLU A 1 101 ? 8.652 6.292 -0.007 1.00 95.69 101 GLU A N 1
ATOM 813 C CA . GLU A 1 101 ? 7.834 6.714 -1.138 1.00 95.69 101 GLU A CA 1
ATOM 814 C C . GLU A 1 101 ? 7.628 5.600 -2.171 1.00 95.69 101 GLU A C 1
ATOM 816 O O . GLU A 1 101 ? 6.606 5.598 -2.852 1.00 95.69 101 GLU A O 1
ATOM 821 N N . PHE A 1 102 ? 8.554 4.635 -2.286 1.00 97.06 102 PHE A N 1
ATOM 822 C CA . PHE A 1 102 ? 8.321 3.441 -3.108 1.00 97.06 102 PHE A CA 1
ATOM 823 C C . PHE A 1 102 ? 7.068 2.703 -2.642 1.00 97.06 102 PHE A C 1
ATOM 825 O O . PHE A 1 102 ? 6.186 2.423 -3.452 1.00 97.06 102 PHE A O 1
ATOM 832 N N . PHE A 1 103 ? 6.971 2.427 -1.340 1.00 96.25 103 PHE A N 1
ATOM 833 C CA . PHE A 1 103 ? 5.842 1.691 -0.784 1.00 96.25 103 PHE A CA 1
ATOM 834 C C . PHE A 1 103 ? 4.548 2.490 -0.927 1.00 96.25 103 PHE A C 1
ATOM 836 O O . PHE A 1 103 ? 3.524 1.909 -1.271 1.00 96.25 103 PHE A O 1
ATOM 843 N N . TYR A 1 104 ? 4.594 3.812 -0.732 1.00 95.00 104 TYR A N 1
ATOM 844 C CA . TYR A 1 104 ? 3.421 4.679 -0.885 1.00 95.00 104 TYR A CA 1
ATOM 845 C C . TYR A 1 104 ? 2.883 4.671 -2.318 1.00 95.00 104 TYR A C 1
ATOM 847 O O . TYR A 1 104 ? 1.719 4.340 -2.524 1.00 95.00 104 TYR A O 1
ATOM 855 N N . TYR A 1 105 ? 3.734 4.921 -3.319 1.00 96.38 105 TYR A N 1
ATOM 856 C CA . TYR A 1 105 ? 3.299 4.869 -4.718 1.00 96.38 105 TYR A CA 1
ATOM 857 C C . TYR A 1 105 ? 2.856 3.470 -5.146 1.00 96.38 105 TYR A C 1
ATOM 859 O O . TYR A 1 105 ? 1.937 3.345 -5.955 1.00 96.38 105 TYR A O 1
ATOM 867 N N . TRP A 1 106 ? 3.487 2.414 -4.624 1.00 95.00 106 TRP A N 1
ATOM 868 C CA . TRP A 1 106 ? 3.076 1.048 -4.938 1.00 95.00 106 TRP A CA 1
ATOM 869 C C . TRP A 1 106 ? 1.710 0.708 -4.346 1.00 95.00 106 TRP A C 1
ATOM 871 O O . TRP A 1 106 ? 0.882 0.132 -5.046 1.00 95.00 106 TRP A O 1
ATOM 881 N N . ASN A 1 107 ? 1.451 1.115 -3.100 1.00 93.06 107 ASN A N 1
ATOM 882 C CA . ASN A 1 107 ? 0.146 0.991 -2.453 1.00 93.06 107 ASN A CA 1
ATOM 883 C C . ASN A 1 107 ? -0.944 1.745 -3.227 1.00 93.06 107 ASN A C 1
ATOM 885 O O . ASN A 1 107 ? -2.028 1.220 -3.477 1.00 93.06 107 ASN A O 1
ATOM 889 N N . ASP A 1 108 ? -0.640 2.960 -3.678 1.00 92.00 108 ASP A N 1
ATOM 890 C CA . ASP A 1 108 ? -1.565 3.721 -4.513 1.00 92.00 108 ASP A CA 1
ATOM 891 C C . ASP A 1 108 ? -1.792 3.013 -5.856 1.00 92.00 108 ASP A C 1
ATOM 893 O O . ASP A 1 108 ? -2.922 2.929 -6.328 1.00 92.00 108 ASP A O 1
ATOM 897 N N . ALA A 1 109 ? -0.751 2.437 -6.467 1.00 91.81 109 ALA A N 1
ATOM 898 C CA . ALA A 1 109 ? -0.875 1.685 -7.715 1.00 91.81 109 ALA A CA 1
ATOM 899 C C . ALA A 1 109 ? -1.729 0.415 -7.560 1.00 91.81 109 ALA A C 1
ATOM 901 O O . ALA A 1 109 ? -2.545 0.105 -8.439 1.00 91.81 109 ALA A O 1
ATOM 902 N N . THR A 1 110 ? -1.575 -0.327 -6.458 1.00 86.94 110 THR A N 1
ATOM 903 C CA . THR A 1 110 ? -2.419 -1.493 -6.159 1.00 86.94 110 THR A CA 1
ATOM 904 C C . THR A 1 110 ? -3.872 -1.073 -5.966 1.00 86.94 110 THR A C 1
ATOM 906 O O . THR A 1 110 ? -4.760 -1.753 -6.486 1.00 86.94 110 THR A O 1
ATOM 909 N N . ASN A 1 111 ? -4.099 0.090 -5.347 1.00 84.75 111 ASN A N 1
ATOM 910 C CA . ASN A 1 111 ? -5.429 0.624 -5.057 1.00 84.75 111 ASN A CA 1
ATOM 911 C C . ASN A 1 111 ? -6.077 1.407 -6.209 1.00 84.75 111 ASN A C 1
ATOM 913 O O . ASN A 1 111 ? -7.269 1.701 -6.162 1.00 84.75 111 ASN A O 1
ATOM 917 N N . CYS A 1 112 ? -5.313 1.748 -7.246 1.00 86.19 112 CYS A N 1
ATOM 918 C CA . CYS A 1 112 ? -5.780 2.570 -8.352 1.00 86.19 112 CYS A CA 1
ATOM 919 C C . CYS A 1 112 ? -6.588 1.771 -9.383 1.00 86.19 112 CYS A C 1
ATOM 921 O O . CYS A 1 112 ? -6.200 0.674 -9.809 1.00 86.19 112 CYS A O 1
ATOM 923 N N . ASP A 1 113 ? -7.661 2.397 -9.860 1.00 77.25 113 ASP A N 1
ATOM 924 C CA . ASP A 1 113 ? -8.406 1.973 -11.034 1.00 77.25 113 ASP A CA 1
ATOM 925 C C . ASP A 1 113 ? -7.961 2.695 -12.295 1.00 77.25 113 ASP A C 1
ATOM 927 O O . ASP A 1 113 ? -7.680 3.892 -12.307 1.00 77.25 113 ASP A O 1
ATOM 931 N N . GLY A 1 114 ? -7.942 1.951 -13.397 1.00 84.19 114 GLY A N 1
ATOM 932 C CA . GLY A 1 114 ? -7.499 2.451 -14.690 1.00 84.19 114 GLY A CA 1
ATOM 933 C C . GLY A 1 114 ? -6.038 2.120 -14.977 1.00 84.19 114 GLY A C 1
ATOM 934 O O . GLY A 1 114 ? -5.135 2.307 -14.164 1.00 84.19 114 GLY A O 1
ATOM 935 N N . TYR A 1 115 ? -5.809 1.608 -16.182 1.00 88.44 115 TYR A N 1
ATOM 936 C CA . TYR A 1 115 ? -4.506 1.111 -16.609 1.00 88.44 115 TYR A CA 1
ATOM 937 C C . TYR A 1 115 ? -3.434 2.213 -16.650 1.00 88.44 115 TYR A C 1
ATOM 939 O O . TYR A 1 115 ? -2.348 2.032 -16.108 1.00 88.44 115 TYR A O 1
ATOM 947 N N . ALA A 1 116 ? -3.753 3.377 -17.233 1.00 91.62 116 ALA A N 1
ATOM 948 C CA . ALA A 1 116 ? -2.814 4.495 -17.382 1.00 91.62 116 ALA A CA 1
ATOM 949 C C . ALA A 1 116 ? -2.318 5.029 -16.030 1.00 91.62 116 ALA A C 1
ATOM 951 O O . ALA A 1 116 ? -1.115 5.157 -15.809 1.00 91.62 116 ALA A O 1
ATOM 952 N N . SER A 1 117 ? -3.254 5.305 -15.119 1.00 92.19 117 SER A N 1
ATOM 953 C CA . SER A 1 117 ? -2.973 5.829 -13.782 1.00 92.19 117 SER A CA 1
ATOM 954 C C . SER A 1 117 ? -2.175 4.828 -12.952 1.00 92.19 117 SER A C 1
ATOM 956 O O . SER A 1 117 ? -1.159 5.191 -12.362 1.00 92.19 117 SER A O 1
ATOM 958 N N . LYS A 1 118 ? -2.568 3.546 -12.985 1.00 92.44 118 LYS A N 1
ATOM 959 C CA . LYS A 1 118 ? -1.828 2.462 -12.331 1.00 92.44 118 LYS A CA 1
ATOM 960 C C . LYS A 1 118 ? -0.395 2.364 -12.836 1.00 92.44 118 LYS A C 1
ATOM 962 O O . LYS A 1 118 ? 0.530 2.311 -12.029 1.00 92.44 118 LYS A O 1
ATOM 967 N N . LEU A 1 119 ? -0.207 2.389 -14.156 1.00 94.56 119 LEU A N 1
ATOM 968 C CA . LEU A 1 119 ? 1.121 2.369 -14.752 1.00 94.56 119 LEU A CA 1
ATOM 969 C C . LEU A 1 119 ? 1.937 3.580 -14.285 1.00 94.56 119 LEU A C 1
ATOM 971 O O . LEU A 1 119 ? 3.037 3.394 -13.785 1.00 94.56 119 LEU A O 1
ATOM 975 N N . LEU A 1 120 ? 1.404 4.802 -14.355 1.00 96.12 120 LEU A N 1
ATOM 976 C CA . LEU A 1 120 ? 2.106 6.009 -13.894 1.00 96.12 120 LEU A CA 1
ATOM 977 C C . LEU A 1 120 ? 2.524 5.956 -12.416 1.00 96.12 120 LEU A C 1
ATOM 979 O O . LEU A 1 120 ? 3.624 6.403 -12.080 1.00 96.12 120 LEU A O 1
ATOM 983 N N . LEU A 1 121 ? 1.688 5.391 -11.543 1.00 96.50 121 LEU A N 1
ATOM 984 C CA . LEU A 1 121 ? 2.021 5.190 -10.131 1.00 96.50 121 LEU A CA 1
ATOM 985 C C . LEU A 1 121 ? 3.134 4.145 -9.960 1.00 96.50 121 LEU A C 1
ATOM 987 O O . LEU A 1 121 ? 4.099 4.402 -9.244 1.00 96.50 121 LEU A O 1
ATOM 991 N N . MET A 1 122 ? 3.085 3.023 -10.690 1.00 96.50 122 MET A N 1
ATOM 992 C CA . MET A 1 122 ? 4.177 2.037 -10.697 1.00 96.50 122 MET A CA 1
ATOM 993 C C . MET A 1 122 ? 5.487 2.626 -11.235 1.00 96.50 122 MET A C 1
ATOM 995 O O . MET A 1 122 ? 6.554 2.370 -10.679 1.00 96.50 122 MET A O 1
ATOM 999 N N . LEU A 1 123 ? 5.427 3.445 -12.291 1.00 97.06 123 LEU A N 1
ATOM 1000 C CA . LEU A 1 123 ? 6.601 4.133 -12.832 1.00 97.06 123 LEU A CA 1
ATOM 1001 C C . LEU A 1 123 ? 7.173 5.121 -11.806 1.00 97.06 123 LEU A C 1
ATOM 1003 O O . LEU A 1 123 ? 8.388 5.167 -11.631 1.00 97.06 123 LEU A O 1
ATOM 1007 N N . SER A 1 124 ? 6.317 5.863 -11.099 1.00 97.50 124 SER A N 1
ATOM 1008 C CA . SER A 1 124 ? 6.727 6.751 -10.001 1.00 97.50 124 SER A CA 1
ATOM 1009 C C . SER A 1 124 ? 7.389 5.972 -8.862 1.00 97.50 124 SER A C 1
ATOM 1011 O O . SER A 1 124 ? 8.451 6.375 -8.397 1.00 97.50 124 SER A O 1
ATOM 1013 N N . ALA A 1 125 ? 6.838 4.818 -8.475 1.00 97.56 125 ALA A N 1
ATOM 1014 C CA . ALA A 1 125 ? 7.446 3.938 -7.478 1.00 97.56 125 ALA A CA 1
ATOM 1015 C C . ALA A 1 125 ? 8.841 3.454 -7.917 1.00 97.56 125 ALA A C 1
ATOM 1017 O O . ALA A 1 125 ? 9.793 3.503 -7.146 1.00 97.56 125 ALA A O 1
ATOM 1018 N N . VAL A 1 126 ? 9.017 3.041 -9.175 1.00 97.56 126 VAL A N 1
ATOM 1019 C CA . VAL A 1 126 ? 10.351 2.673 -9.685 1.00 97.56 126 VAL A CA 1
ATOM 1020 C C . VAL A 1 126 ? 11.301 3.874 -9.675 1.00 97.56 126 VAL A C 1
ATOM 1022 O O . VAL A 1 126 ? 12.480 3.716 -9.365 1.00 97.56 126 VAL A O 1
ATOM 1025 N N . GLU A 1 127 ? 10.812 5.080 -9.973 1.00 96.00 127 GLU A N 1
ATOM 1026 C CA . GLU A 1 127 ? 11.631 6.292 -9.914 1.00 96.00 127 GLU A CA 1
ATOM 1027 C C . GLU A 1 127 ? 12.149 6.580 -8.510 1.00 96.00 127 GLU A C 1
ATOM 1029 O O . GLU A 1 127 ? 13.309 6.970 -8.393 1.00 96.00 127 GLU A O 1
ATOM 1034 N N . THR A 1 128 ? 11.366 6.350 -7.454 1.00 96.75 128 THR A N 1
ATOM 1035 C CA . THR A 1 128 ? 11.865 6.552 -6.085 1.00 96.75 128 THR A CA 1
ATOM 1036 C C . THR A 1 128 ? 13.014 5.596 -5.778 1.00 96.75 128 THR A C 1
ATOM 1038 O O . THR A 1 128 ? 14.029 6.036 -5.248 1.00 96.75 128 THR A O 1
ATOM 1041 N N . LEU A 1 129 ? 12.937 4.331 -6.216 1.00 96.12 129 LEU A N 1
ATOM 1042 C CA . LEU A 1 129 ? 14.005 3.340 -6.009 1.00 96.12 129 LEU A CA 1
ATOM 1043 C C . LEU A 1 129 ? 15.347 3.728 -6.638 1.00 96.12 129 LEU A C 1
ATOM 1045 O O . LEU A 1 129 ? 16.394 3.277 -6.167 1.00 96.12 129 LEU A O 1
ATOM 1049 N N . VAL A 1 130 ? 15.328 4.504 -7.719 1.00 95.00 130 VAL A N 1
ATOM 1050 C CA . VAL A 1 130 ? 16.521 4.834 -8.517 1.00 95.00 130 VAL A CA 1
ATOM 1051 C C . VAL A 1 130 ? 16.912 6.303 -8.429 1.00 95.00 130 VAL A C 1
ATOM 1053 O O . VAL A 1 130 ? 17.887 6.708 -9.055 1.00 95.00 130 VAL A O 1
ATOM 1056 N N . THR A 1 131 ? 16.154 7.118 -7.700 1.00 92.94 131 THR A N 1
ATOM 1057 C CA . THR A 1 131 ? 16.456 8.539 -7.551 1.00 92.94 131 THR A CA 1
ATOM 1058 C C . THR A 1 131 ? 17.411 8.739 -6.389 1.00 92.94 131 THR A C 1
ATOM 1060 O O . THR A 1 131 ? 17.083 8.449 -5.242 1.00 92.94 131 THR A O 1
ATOM 1063 N N . THR A 1 132 ? 18.577 9.297 -6.687 1.00 86.19 132 THR A N 1
ATOM 1064 C CA . THR A 1 132 ? 19.573 9.648 -5.680 1.00 86.19 132 THR A CA 1
ATOM 1065 C C . THR A 1 132 ? 19.484 11.147 -5.389 1.00 86.19 132 THR A C 1
ATOM 1067 O O . THR A 1 132 ? 19.588 11.960 -6.319 1.00 86.19 132 THR A O 1
ATOM 1070 N N . PRO A 1 133 ? 19.293 11.556 -4.121 1.00 82.00 133 PRO A N 1
ATOM 1071 C CA . PRO A 1 133 ? 19.370 12.960 -3.750 1.00 82.00 133 PRO A CA 1
ATOM 1072 C C . PRO A 1 133 ? 20.797 13.473 -3.976 1.00 82.00 133 PRO A C 1
ATOM 1074 O O . PRO A 1 133 ? 21.776 12.832 -3.600 1.00 82.00 133 PRO A O 1
ATOM 1077 N N . THR A 1 134 ? 20.925 14.645 -4.591 1.00 80.38 134 THR A N 1
ATOM 1078 C CA . THR A 1 134 ? 22.222 15.307 -4.784 1.00 80.38 134 THR A CA 1
ATOM 1079 C C . THR A 1 134 ? 22.335 16.493 -3.835 1.00 80.38 134 THR A C 1
ATOM 1081 O O . THR A 1 134 ? 21.395 17.279 -3.747 1.00 80.38 134 THR A O 1
ATOM 1084 N N . GLU A 1 135 ? 23.480 16.675 -3.172 1.00 77.06 135 GLU A N 1
ATOM 1085 C CA . GLU A 1 135 ? 23.674 17.753 -2.182 1.00 77.06 135 GLU A CA 1
ATOM 1086 C C . GLU A 1 135 ? 23.440 19.168 -2.746 1.00 77.06 135 GLU A C 1
ATOM 1088 O O . GLU A 1 135 ? 23.067 20.078 -2.007 1.00 77.06 135 GLU A O 1
ATOM 1093 N N . LYS A 1 136 ? 23.692 19.379 -4.047 1.00 73.75 136 LYS A N 1
ATOM 1094 C CA . LYS A 1 136 ? 23.629 20.696 -4.707 1.00 73.75 136 LYS A CA 1
ATOM 1095 C C . LYS A 1 136 ? 23.106 20.607 -6.145 1.00 73.75 136 LYS A C 1
ATOM 1097 O O . LYS A 1 136 ? 23.766 21.063 -7.077 1.00 73.75 136 LYS A O 1
ATOM 1102 N N . GLY A 1 137 ? 21.935 20.009 -6.341 1.00 76.12 137 GLY A N 1
ATOM 1103 C CA . GLY A 1 137 ? 21.338 19.884 -7.671 1.00 76.12 137 GLY A CA 1
ATOM 1104 C C . GLY A 1 137 ? 19.970 19.204 -7.679 1.00 76.12 137 GLY A C 1
ATOM 1105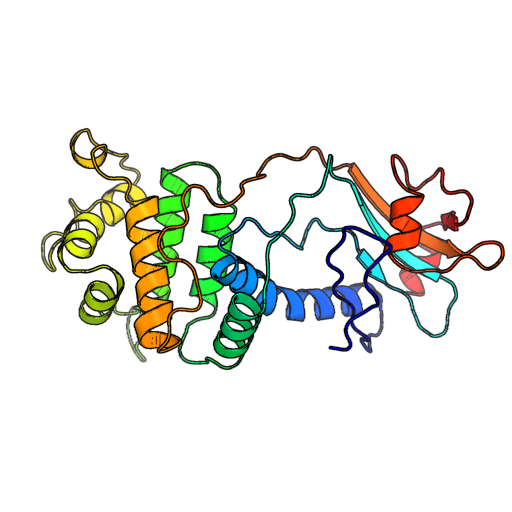 O O . GLY A 1 137 ? 19.477 18.795 -6.624 1.00 76.12 137 GLY A O 1
ATOM 1106 N N . PRO A 1 138 ? 19.334 19.102 -8.860 1.00 79.62 138 PRO A N 1
ATOM 1107 C CA . PRO A 1 138 ? 18.145 18.283 -9.016 1.00 79.62 138 PRO A CA 1
ATOM 1108 C C . PRO A 1 138 ? 18.501 16.800 -8.808 1.00 79.62 138 PRO A C 1
ATOM 1110 O O . PRO A 1 138 ? 19.586 16.377 -9.218 1.00 79.62 138 PRO A O 1
ATOM 1113 N N . PRO A 1 139 ? 17.595 15.998 -8.222 1.00 84.81 139 PRO A N 1
ATOM 1114 C CA . PRO A 1 139 ? 17.810 14.567 -8.048 1.00 84.81 139 PRO A CA 1
ATOM 1115 C C . PRO A 1 139 ? 18.177 13.883 -9.369 1.00 84.81 139 PRO A C 1
ATOM 1117 O O . PRO A 1 139 ? 17.608 14.198 -10.421 1.00 84.81 139 PRO A O 1
ATOM 1120 N N . CYS A 1 140 ? 19.118 12.942 -9.323 1.00 86.12 140 CYS A N 1
ATOM 1121 C CA . CYS A 1 140 ? 19.545 12.193 -10.501 1.00 86.12 140 CYS A CA 1
ATOM 1122 C C . CYS A 1 140 ? 18.996 10.763 -10.465 1.00 86.12 140 CYS A C 1
ATOM 1124 O O . CYS A 1 140 ? 18.851 10.166 -9.402 1.00 86.12 140 CYS A O 1
ATOM 1126 N N . LYS A 1 141 ? 18.674 10.216 -11.642 1.00 89.88 141 LYS A N 1
ATOM 1127 C CA . LYS A 1 141 ? 18.206 8.831 -11.783 1.00 89.88 141 LYS A CA 1
ATOM 1128 C C . LYS A 1 141 ? 19.383 7.914 -12.092 1.00 89.88 141 LYS A C 1
ATOM 1130 O O . LYS A 1 141 ? 20.097 8.139 -13.072 1.00 89.88 141 LYS A O 1
ATOM 1135 N N . ASP A 1 142 ? 19.537 6.866 -11.298 1.00 92.56 142 ASP A N 1
ATOM 1136 C CA . ASP A 1 142 ? 20.431 5.747 -11.562 1.00 92.56 142 ASP A CA 1
ATOM 1137 C C . ASP A 1 142 ? 19.800 4.821 -12.613 1.00 92.56 142 ASP A C 1
ATOM 1139 O O . ASP A 1 142 ? 18.978 3.946 -12.328 1.00 92.56 142 ASP A O 1
ATOM 1143 N N . TYR A 1 143 ? 20.156 5.058 -13.876 1.00 91.12 143 TYR A N 1
ATOM 1144 C CA . TYR A 1 143 ? 19.653 4.263 -14.993 1.00 91.12 143 TYR A CA 1
ATOM 1145 C C . TYR A 1 143 ? 20.172 2.823 -14.993 1.00 91.12 143 TYR A C 1
ATOM 1147 O O . TYR A 1 143 ? 19.495 1.966 -15.557 1.00 91.12 143 TYR A O 1
ATOM 1155 N N . ASP A 1 144 ? 21.314 2.553 -14.359 1.00 93.25 144 ASP A N 1
ATOM 1156 C CA . ASP A 1 144 ? 21.881 1.207 -14.293 1.00 93.25 144 ASP A CA 1
ATOM 1157 C C . ASP A 1 144 ? 21.093 0.384 -13.260 1.00 93.25 144 ASP A C 1
ATOM 1159 O O . ASP A 1 144 ? 20.699 -0.751 -13.530 1.00 93.25 144 ASP A O 1
ATOM 1163 N N . LYS A 1 145 ? 20.728 0.993 -12.122 1.00 95.06 145 LYS A N 1
ATOM 1164 C CA . LYS A 1 145 ? 19.781 0.401 -11.162 1.00 95.06 145 LYS A CA 1
ATOM 1165 C C . LYS A 1 145 ? 18.384 0.226 -11.762 1.00 95.06 145 LYS A C 1
ATOM 1167 O O . LYS A 1 145 ? 17.732 -0.786 -11.518 1.00 95.06 145 LYS A O 1
ATOM 1172 N N . MET A 1 146 ? 17.917 1.173 -12.577 1.00 95.62 146 MET A N 1
ATOM 1173 C CA . MET A 1 146 ? 16.639 1.035 -13.287 1.00 95.62 146 MET A CA 1
ATOM 1174 C C . MET A 1 146 ? 16.648 -0.160 -14.247 1.00 95.62 146 MET A C 1
ATOM 1176 O O . MET A 1 146 ? 15.669 -0.903 -14.313 1.00 95.62 146 MET A O 1
ATOM 1180 N N . GLU A 1 147 ? 17.750 -0.366 -14.968 1.00 95.94 147 GLU A N 1
ATOM 1181 C CA . GLU A 1 147 ? 17.937 -1.525 -15.840 1.00 95.94 147 GLU A CA 1
ATOM 1182 C C . GLU A 1 147 ? 18.068 -2.832 -15.045 1.00 95.94 147 GLU A C 1
ATOM 1184 O O . GLU A 1 147 ? 17.500 -3.840 -15.456 1.00 95.94 147 GLU A O 1
ATOM 1189 N N . LEU A 1 148 ? 18.707 -2.813 -13.870 1.00 96.69 148 LEU A N 1
ATOM 1190 C CA . LEU A 1 148 ? 18.724 -3.951 -12.944 1.00 96.69 148 LEU A CA 1
ATOM 1191 C C . LEU A 1 148 ? 17.310 -4.349 -12.488 1.00 96.69 148 LEU A C 1
ATOM 1193 O O . LEU A 1 148 ? 17.017 -5.538 -12.381 1.00 96.69 148 LEU A O 1
ATOM 1197 N N . ILE A 1 149 ? 16.437 -3.371 -12.222 1.00 97.31 149 ILE A N 1
ATOM 1198 C CA . ILE A 1 149 ? 15.056 -3.618 -11.782 1.00 97.31 149 ILE A CA 1
ATOM 1199 C C . ILE A 1 149 ? 14.197 -4.123 -12.949 1.00 97.31 149 ILE A C 1
ATOM 1201 O O . ILE A 1 149 ? 13.536 -5.151 -12.834 1.00 97.31 149 ILE A O 1
ATOM 1205 N N . LEU A 1 150 ? 14.185 -3.405 -14.076 1.00 97.06 150 LEU A N 1
ATOM 1206 C CA . LEU A 1 150 ? 13.217 -3.619 -15.160 1.00 97.06 150 LEU A CA 1
ATOM 1207 C C . LEU A 1 150 ? 13.717 -4.536 -16.284 1.00 97.06 150 LEU A C 1
ATOM 1209 O O . LEU A 1 150 ? 12.913 -5.108 -17.023 1.00 97.06 150 LEU A O 1
ATOM 1213 N N . GLY A 1 151 ? 15.031 -4.684 -16.428 1.00 96.56 151 GLY A N 1
ATOM 1214 C CA . GLY A 1 151 ? 15.673 -5.209 -17.629 1.00 96.56 151 GLY A CA 1
ATOM 1215 C C . GLY A 1 151 ? 15.771 -4.170 -18.754 1.00 96.56 151 GLY A C 1
ATOM 1216 O O . GLY A 1 151 ? 14.988 -3.216 -18.824 1.00 96.56 151 GLY A O 1
ATOM 1217 N N . SER A 1 152 ? 16.726 -4.387 -19.663 1.00 94.81 152 SER A N 1
ATOM 1218 C CA . SER A 1 152 ? 17.069 -3.484 -20.775 1.00 94.81 152 SER A CA 1
ATOM 1219 C C . SER A 1 152 ? 15.862 -3.087 -21.624 1.00 94.81 152 SER A C 1
ATOM 1221 O O . SER A 1 152 ? 15.647 -1.907 -21.905 1.00 94.81 152 SER A O 1
ATOM 1223 N N . ASP A 1 153 ? 15.047 -4.070 -22.004 1.00 94.12 153 ASP A N 1
ATOM 1224 C CA . ASP A 1 153 ? 13.992 -3.897 -23.004 1.00 94.12 153 ASP A CA 1
ATOM 1225 C C . ASP A 1 153 ? 12.823 -3.084 -22.444 1.00 94.12 153 ASP A C 1
ATOM 1227 O O . ASP A 1 153 ? 12.359 -2.127 -23.065 1.00 94.12 153 ASP A O 1
ATOM 1231 N N . VAL A 1 154 ? 12.402 -3.412 -21.220 1.00 95.19 154 VAL A N 1
ATOM 1232 C CA . VAL A 1 154 ? 11.326 -2.712 -20.506 1.00 95.19 154 VAL A CA 1
ATOM 1233 C C . VAL A 1 154 ? 11.768 -1.292 -20.164 1.00 95.19 154 VAL A C 1
ATOM 1235 O O . VAL A 1 154 ? 11.031 -0.337 -20.410 1.00 95.19 154 VAL A O 1
ATOM 1238 N N . LYS A 1 155 ? 13.003 -1.123 -19.673 1.00 95.44 155 LYS A N 1
ATOM 1239 C CA . LYS A 1 155 ? 13.577 0.199 -19.406 1.00 95.44 155 LYS A CA 1
ATOM 1240 C C . LYS A 1 155 ? 13.602 1.054 -20.670 1.00 95.44 155 LYS A C 1
ATOM 1242 O O . LYS A 1 155 ? 13.247 2.231 -20.615 1.00 95.44 155 LYS A O 1
ATOM 1247 N N . LYS A 1 156 ? 14.025 0.491 -21.807 1.00 93.56 156 LYS A N 1
ATOM 1248 C CA . LYS A 1 156 ? 14.091 1.210 -23.085 1.00 93.56 156 LYS A CA 1
ATOM 1249 C C . LYS A 1 156 ? 12.702 1.594 -23.590 1.00 93.56 156 LYS A C 1
ATOM 1251 O O . LYS A 1 156 ? 12.538 2.717 -24.050 1.00 93.56 156 LYS A O 1
ATOM 1256 N N . ALA A 1 157 ? 11.706 0.720 -23.470 1.00 93.31 157 ALA A N 1
ATOM 1257 C CA . ALA A 1 157 ? 10.333 1.045 -23.855 1.00 93.31 157 ALA A CA 1
ATOM 1258 C C . ALA A 1 157 ? 9.737 2.177 -22.995 1.00 93.31 157 ALA A C 1
ATOM 1260 O O . ALA A 1 157 ? 9.113 3.107 -23.510 1.00 93.31 157 ALA A O 1
ATOM 1261 N N . LEU A 1 158 ? 9.964 2.124 -21.680 1.00 94.94 158 LEU A N 1
ATOM 1262 C CA . LEU A 1 158 ? 9.326 3.031 -20.727 1.00 94.94 158 LEU A CA 1
ATOM 1263 C C . LEU A 1 158 ? 10.059 4.372 -20.575 1.00 94.94 158 LEU A C 1
ATOM 1265 O O . LEU A 1 158 ? 9.401 5.407 -20.574 1.00 94.94 158 LEU A O 1
ATOM 1269 N N . TRP A 1 159 ? 11.394 4.382 -20.492 1.00 93.75 159 TRP A N 1
ATOM 1270 C CA . TRP A 1 159 ? 12.217 5.594 -20.295 1.00 93.75 159 TRP A CA 1
ATOM 1271 C C . TRP A 1 159 ? 13.076 5.986 -21.503 1.00 93.75 159 TRP A C 1
ATOM 1273 O O . TRP A 1 159 ? 13.741 7.024 -21.463 1.00 93.75 159 TRP A O 1
ATOM 1283 N N . GLY A 1 160 ? 13.074 5.191 -22.574 1.00 90.94 160 GLY A N 1
ATOM 1284 C CA . GLY A 1 160 ? 13.863 5.468 -23.769 1.00 90.94 160 GLY A CA 1
ATOM 1285 C C . GLY A 1 160 ? 15.351 5.182 -23.581 1.00 90.94 160 GLY A C 1
ATOM 1286 O O . GLY A 1 160 ? 15.822 4.667 -22.558 1.00 90.94 160 GLY A O 1
ATOM 1287 N N . GLU A 1 161 ? 16.130 5.541 -24.593 1.00 84.25 161 GLU A N 1
ATOM 1288 C CA . GLU A 1 161 ? 17.589 5.598 -24.494 1.00 84.25 161 GLU A CA 1
ATOM 1289 C C . GLU A 1 161 ? 18.021 6.943 -23.889 1.00 84.25 161 GLU A C 1
ATOM 1291 O O . GLU A 1 161 ? 17.273 7.916 -23.953 1.00 84.25 161 GLU A O 1
ATOM 1296 N N . LYS A 1 162 ? 19.238 7.040 -23.322 1.00 67.81 162 LYS A N 1
ATOM 1297 C CA . LYS A 1 162 ? 19.734 8.245 -22.604 1.00 67.81 162 LYS A CA 1
ATOM 1298 C C . LYS A 1 162 ? 19.578 9.573 -23.381 1.00 67.81 162 LYS A C 1
ATOM 1300 O O . LYS A 1 162 ? 19.644 10.629 -22.765 1.00 67.81 162 LYS A O 1
ATOM 1305 N N . ARG A 1 163 ? 19.401 9.535 -24.709 1.00 57.16 163 ARG A N 1
ATOM 1306 C CA . ARG A 1 163 ? 19.244 10.704 -25.598 1.00 57.16 163 ARG A CA 1
ATOM 1307 C C . ARG A 1 163 ? 17.885 10.786 -26.315 1.00 57.16 163 ARG A C 1
ATOM 1309 O O . ARG A 1 163 ? 17.685 11.710 -27.091 1.00 57.16 163 ARG A O 1
ATOM 1316 N N . MET A 1 164 ? 16.971 9.845 -26.071 1.00 62.69 164 MET A N 1
ATOM 1317 C CA . MET A 1 164 ? 15.662 9.738 -26.735 1.00 62.69 164 MET A CA 1
ATOM 1318 C C . MET A 1 164 ? 14.560 9.439 -25.712 1.00 62.69 164 MET A C 1
ATOM 1320 O O . MET A 1 164 ? 13.822 8.465 -25.834 1.00 62.69 164 MET A O 1
ATOM 1324 N N . SER A 1 165 ? 14.477 10.251 -24.658 1.00 75.81 165 SER A N 1
ATOM 1325 C CA . SER A 1 165 ? 13.443 10.096 -23.630 1.00 75.81 165 SER A CA 1
ATOM 1326 C C . SER A 1 165 ? 12.081 10.647 -24.059 1.00 75.81 165 SER A C 1
ATOM 1328 O O . SER A 1 165 ? 11.083 10.231 -23.486 1.00 75.81 165 SER A O 1
ATOM 1330 N N . GLY A 1 166 ? 12.029 11.548 -25.051 1.00 78.69 166 GLY A N 1
ATOM 1331 C CA . GLY A 1 166 ? 10.798 12.218 -25.493 1.00 78.69 166 GLY A CA 1
ATOM 1332 C C . GLY A 1 166 ? 9.726 11.260 -26.021 1.00 78.69 166 GLY A C 1
ATOM 1333 O O . GLY A 1 166 ? 8.564 11.371 -25.657 1.00 78.69 166 GLY A O 1
ATOM 1334 N N . ASP A 1 167 ? 10.133 10.251 -26.791 1.00 85.31 167 ASP A N 1
ATOM 1335 C CA . ASP A 1 167 ? 9.205 9.279 -27.389 1.00 85.31 167 ASP A CA 1
ATOM 1336 C C . ASP A 1 167 ? 8.858 8.111 -26.449 1.00 85.31 167 ASP A C 1
ATOM 1338 O O . ASP A 1 167 ? 8.054 7.237 -26.793 1.00 85.31 167 ASP A O 1
ATOM 1342 N N . ALA A 1 168 ? 9.495 8.060 -25.276 1.00 92.81 168 ALA A N 1
ATOM 1343 C CA . ALA A 1 168 ? 9.322 6.979 -24.322 1.00 92.81 168 ALA A CA 1
ATOM 1344 C C . ALA A 1 168 ? 7.963 7.070 -23.626 1.00 92.81 168 ALA A C 1
ATOM 1346 O O . ALA A 1 168 ? 7.475 8.163 -23.320 1.00 92.81 168 ALA A O 1
ATOM 1347 N N . LEU A 1 169 ? 7.365 5.917 -23.319 1.00 93.81 169 LEU A N 1
ATOM 1348 C CA . LEU A 1 169 ? 5.993 5.862 -22.813 1.00 93.81 169 LEU A CA 1
ATOM 1349 C C . LEU A 1 169 ? 5.805 6.669 -21.518 1.00 93.81 169 LEU A C 1
ATOM 1351 O O . LEU A 1 169 ? 4.829 7.403 -21.388 1.00 93.81 169 LEU A O 1
ATOM 1355 N N . ARG A 1 170 ? 6.767 6.615 -20.586 1.00 94.38 170 ARG A N 1
ATOM 1356 C CA . ARG A 1 170 ? 6.721 7.402 -19.343 1.00 94.38 170 ARG A CA 1
ATOM 1357 C C . ARG A 1 170 ? 6.694 8.903 -19.616 1.00 94.38 170 ARG A C 1
ATOM 1359 O O . ARG A 1 170 ? 6.008 9.631 -18.906 1.00 94.38 170 ARG A O 1
ATOM 1366 N N . HIS A 1 171 ? 7.482 9.390 -20.576 1.00 93.38 171 HIS A N 1
ATOM 1367 C CA . HIS A 1 171 ? 7.527 10.819 -20.895 1.00 93.38 171 HIS A CA 1
ATOM 1368 C C . HIS A 1 171 ? 6.187 11.266 -21.473 1.00 93.38 171 HIS A C 1
ATOM 1370 O O . HIS A 1 171 ? 5.564 12.172 -20.926 1.00 93.38 171 HIS A O 1
ATOM 1376 N N . ARG A 1 172 ? 5.708 10.548 -22.489 1.00 93.50 172 ARG A N 1
ATOM 1377 C CA . ARG A 1 172 ? 4.426 10.793 -23.155 1.00 93.50 172 ARG A CA 1
ATOM 1378 C C . ARG A 1 172 ? 3.266 10.874 -22.156 1.00 93.50 172 ARG A C 1
ATOM 1380 O O . ARG A 1 172 ? 2.601 11.905 -22.081 1.00 93.50 172 ARG A O 1
ATOM 1387 N N . LEU A 1 173 ? 3.108 9.857 -21.301 1.00 93.06 173 LEU A N 1
ATOM 1388 C CA . LEU A 1 173 ? 2.023 9.805 -20.309 1.00 93.06 173 LEU A CA 1
ATOM 1389 C C . LEU A 1 173 ? 2.055 10.973 -19.307 1.00 93.06 173 LEU A C 1
ATOM 1391 O O . LEU A 1 173 ? 1.009 11.513 -18.959 1.00 93.06 173 LEU A O 1
ATOM 1395 N N . VAL A 1 174 ? 3.240 11.393 -18.848 1.00 92.50 174 VAL A N 1
ATOM 1396 C CA . VAL A 1 174 ? 3.370 12.517 -17.897 1.00 92.50 174 VAL A CA 1
ATOM 1397 C C . VAL A 1 174 ? 3.125 13.875 -18.569 1.00 92.50 174 VAL A C 1
ATOM 1399 O O . VAL A 1 174 ? 2.702 14.818 -17.904 1.00 92.50 174 VAL A O 1
ATOM 1402 N N . HIS A 1 175 ? 3.357 13.983 -19.877 1.00 91.94 175 HIS A N 1
ATOM 1403 C CA . HIS A 1 175 ? 3.132 15.205 -20.653 1.00 91.94 175 HIS A CA 1
ATOM 1404 C C . HIS A 1 175 ? 1.736 15.285 -21.297 1.00 91.94 175 HIS A C 1
ATOM 1406 O O . HIS A 1 175 ? 1.472 16.198 -22.077 1.00 91.94 175 HIS A O 1
ATOM 1412 N N . GLY A 1 176 ? 0.821 14.387 -20.918 1.00 89.06 176 GLY A N 1
ATOM 1413 C CA . GLY A 1 176 ? -0.582 14.420 -21.337 1.00 89.06 176 GLY A CA 1
ATOM 1414 C C . GLY A 1 176 ? -0.868 13.715 -22.663 1.00 89.06 176 GLY A C 1
ATOM 1415 O O . GLY A 1 176 ? -2.001 13.762 -23.139 1.00 89.06 176 GLY A O 1
ATOM 1416 N N . GLU A 1 177 ? 0.122 13.043 -23.249 1.00 91.56 177 GLU A N 1
ATOM 1417 C CA . GLU A 1 177 ? -0.110 12.128 -24.362 1.00 91.56 177 GLU A CA 1
ATOM 1418 C C . GLU A 1 177 ? -0.651 10.787 -23.849 1.00 91.56 177 GLU A C 1
ATOM 1420 O O . GLU A 1 177 ? -0.351 10.356 -22.734 1.00 91.56 177 GLU A O 1
ATOM 1425 N N . TYR A 1 178 ? -1.447 10.107 -24.676 1.00 91.31 178 TYR A N 1
ATOM 1426 C CA . TYR A 1 178 ? -2.012 8.797 -24.348 1.00 91.31 178 TYR A CA 1
ATOM 1427 C C . TYR A 1 178 ? -1.305 7.663 -25.105 1.00 91.31 178 TYR A C 1
ATOM 1429 O O . TYR A 1 178 ? -0.389 7.901 -25.894 1.00 91.31 178 TYR A O 1
ATOM 1437 N N . PHE A 1 179 ? -1.715 6.420 -24.842 1.00 91.25 179 PHE A N 1
ATOM 1438 C CA . PHE A 1 179 ? -1.190 5.238 -25.529 1.00 91.25 179 PHE A CA 1
ATOM 1439 C C . PHE A 1 179 ? -1.434 5.301 -27.043 1.00 91.25 179 PHE A C 1
ATOM 1441 O O . PHE A 1 179 ? -2.532 5.630 -27.492 1.00 91.25 179 PHE A O 1
ATOM 1448 N N . ASP A 1 180 ? -0.419 4.901 -27.810 1.00 89.19 180 ASP A N 1
ATOM 1449 C CA . ASP A 1 180 ? -0.488 4.713 -29.258 1.00 89.19 180 ASP A CA 1
ATOM 1450 C C . ASP A 1 180 ? -0.739 3.237 -29.597 1.00 89.19 180 ASP A C 1
ATOM 1452 O O . ASP A 1 180 ? -0.551 2.339 -28.775 1.00 89.19 180 ASP A O 1
ATOM 1456 N N . VAL A 1 181 ? -1.052 2.954 -30.866 1.00 86.62 181 VAL A N 1
ATOM 1457 C CA . VAL A 1 181 ? -1.241 1.584 -31.390 1.00 86.62 181 VAL A CA 1
ATOM 1458 C C . VAL A 1 181 ? -0.054 0.662 -31.069 1.00 86.62 181 VAL A C 1
ATOM 1460 O O . VAL A 1 181 ? -0.246 -0.513 -30.772 1.00 86.62 181 VAL A O 1
ATOM 1463 N N . LYS A 1 182 ? 1.177 1.190 -31.088 1.00 84.25 182 LYS A N 1
ATOM 1464 C CA . LYS A 1 182 ? 2.399 0.432 -30.761 1.00 84.25 182 LYS A CA 1
ATOM 1465 C C . LYS A 1 182 ? 2.469 -0.005 -29.291 1.00 84.25 182 LYS A C 1
ATOM 1467 O O . LYS A 1 182 ? 3.129 -0.997 -28.995 1.00 84.25 182 LYS A O 1
ATOM 1472 N N . ASP A 1 183 ? 1.804 0.722 -28.392 1.00 87.12 183 ASP A N 1
ATOM 1473 C CA . ASP A 1 183 ? 1.868 0.493 -26.948 1.00 87.12 183 ASP A CA 1
ATOM 1474 C C . ASP A 1 183 ? 0.879 -0.599 -26.499 1.00 87.12 183 ASP A C 1
ATOM 1476 O O . ASP A 1 183 ? 1.077 -1.214 -25.456 1.00 87.12 183 ASP A O 1
ATOM 1480 N N . GLY A 1 184 ? -0.159 -0.882 -27.297 1.00 80.81 184 GLY A N 1
ATOM 1481 C CA . GLY A 1 184 ? -1.236 -1.820 -26.953 1.00 80.81 184 GLY A CA 1
ATOM 1482 C C . GLY A 1 184 ? -0.875 -3.310 -27.008 1.00 80.81 184 GLY A C 1
ATOM 1483 O O . GLY A 1 184 ? -1.701 -4.140 -26.643 1.00 80.81 184 GLY A O 1
ATOM 1484 N N . ASN A 1 185 ? 0.334 -3.668 -27.453 1.00 84.81 185 ASN A N 1
ATOM 1485 C CA . ASN A 1 185 ? 0.763 -5.068 -27.586 1.00 84.81 185 ASN A CA 1
ATOM 1486 C C . ASN A 1 185 ? 1.454 -5.628 -26.332 1.00 84.81 185 ASN A C 1
ATOM 1488 O O . ASN A 1 185 ? 1.847 -6.794 -26.327 1.00 84.81 185 ASN A O 1
ATOM 1492 N N . VAL A 1 186 ? 1.657 -4.807 -25.298 1.00 89.56 186 VAL A N 1
ATOM 1493 C CA . VAL A 1 186 ? 2.374 -5.189 -24.077 1.00 89.56 186 VAL A CA 1
ATOM 1494 C C . VAL A 1 186 ? 1.575 -4.740 -22.860 1.00 89.56 186 VAL A C 1
ATOM 1496 O O . VAL A 1 186 ? 1.265 -3.556 -22.721 1.00 89.56 186 VAL A O 1
ATOM 1499 N N . ASP A 1 187 ? 1.299 -5.669 -21.944 1.00 91.75 187 ASP A N 1
ATOM 1500 C CA . ASP A 1 187 ? 0.802 -5.327 -20.611 1.00 91.75 187 ASP A CA 1
ATOM 1501 C C . ASP A 1 187 ? 1.969 -4.821 -19.750 1.00 91.75 187 ASP A C 1
ATOM 1503 O O . ASP A 1 187 ? 2.658 -5.565 -19.050 1.00 91.75 187 ASP A O 1
ATOM 1507 N N . TYR A 1 188 ? 2.246 -3.525 -19.854 1.00 93.56 188 TYR A N 1
ATOM 1508 C CA . TYR A 1 188 ? 3.297 -2.867 -19.089 1.00 93.56 188 TYR A CA 1
ATOM 1509 C C . TYR A 1 188 ? 3.021 -2.866 -17.585 1.00 93.56 188 TYR A C 1
ATOM 1511 O O . TYR A 1 188 ? 3.982 -2.830 -16.821 1.00 93.56 188 TYR A O 1
ATOM 1519 N N . VAL A 1 189 ? 1.759 -2.924 -17.145 1.00 92.31 189 VAL A N 1
ATOM 1520 C CA . VAL A 1 189 ? 1.433 -3.034 -15.714 1.00 92.31 189 VAL A CA 1
ATOM 1521 C C . VAL A 1 189 ? 1.915 -4.383 -15.189 1.00 92.31 189 VAL A C 1
ATOM 1523 O O . VAL A 1 189 ? 2.673 -4.420 -14.222 1.00 92.31 189 VAL A O 1
ATOM 1526 N N . GLU A 1 190 ? 1.550 -5.478 -15.858 1.00 91.00 190 GLU A N 1
ATOM 1527 C CA . GLU A 1 190 ? 1.987 -6.830 -15.496 1.00 91.00 190 GLU A CA 1
ATOM 1528 C C . GLU A 1 190 ? 3.513 -6.965 -15.576 1.00 91.00 190 GLU A C 1
ATOM 1530 O O . GLU A 1 190 ? 4.162 -7.455 -14.648 1.00 91.00 190 GLU A O 1
ATOM 1535 N N . VAL A 1 191 ? 4.112 -6.476 -16.667 1.00 93.50 191 VAL A N 1
ATOM 1536 C CA . VAL A 1 191 ? 5.559 -6.567 -16.884 1.00 93.50 191 VAL A CA 1
ATOM 1537 C C . VAL A 1 191 ? 6.333 -5.793 -15.818 1.00 93.50 191 VAL A C 1
ATOM 1539 O O . VAL A 1 191 ? 7.283 -6.343 -15.260 1.00 93.50 191 VAL A O 1
ATOM 1542 N N . VAL A 1 192 ? 5.953 -4.547 -15.512 1.00 95.19 192 VAL A N 1
ATOM 1543 C CA . VAL A 1 192 ? 6.618 -3.746 -14.469 1.00 95.19 192 VAL A CA 1
ATOM 1544 C C . VAL A 1 192 ? 6.431 -4.391 -13.103 1.00 95.19 192 VAL A C 1
ATOM 1546 O O . VAL A 1 192 ? 7.409 -4.544 -12.372 1.00 95.19 192 VAL A O 1
ATOM 1549 N N . HIS A 1 193 ? 5.210 -4.820 -12.782 1.00 93.88 193 HIS A N 1
ATOM 1550 C CA . HIS A 1 193 ? 4.904 -5.504 -11.534 1.00 93.88 193 HIS A CA 1
ATOM 1551 C C . HIS A 1 193 ? 5.812 -6.719 -11.317 1.00 93.88 193 HIS A C 1
ATOM 1553 O O . HIS A 1 193 ? 6.573 -6.755 -10.348 1.00 93.88 193 HIS A O 1
ATOM 1559 N N . ARG A 1 194 ? 5.831 -7.662 -12.267 1.00 94.06 194 ARG A N 1
ATOM 1560 C CA . ARG A 1 194 ? 6.674 -8.862 -12.186 1.00 94.06 194 ARG A CA 1
ATOM 1561 C C . ARG A 1 194 ? 8.153 -8.517 -12.022 1.00 94.06 194 ARG A C 1
ATOM 1563 O O . ARG A 1 194 ? 8.845 -9.141 -11.225 1.00 94.06 194 ARG A O 1
ATOM 1570 N N . ARG A 1 195 ? 8.654 -7.515 -12.752 1.00 96.38 195 ARG A N 1
ATOM 1571 C CA . ARG A 1 195 ? 10.058 -7.080 -12.671 1.00 96.38 195 ARG A CA 1
ATOM 1572 C C . ARG A 1 195 ? 10.421 -6.518 -11.297 1.00 96.38 195 ARG A C 1
ATOM 1574 O O . ARG A 1 195 ? 11.471 -6.861 -10.758 1.00 96.38 195 ARG A O 1
ATOM 1581 N N . VAL A 1 196 ? 9.540 -5.721 -10.699 1.00 96.75 196 VAL A N 1
ATOM 1582 C CA . VAL A 1 196 ? 9.739 -5.190 -9.345 1.00 96.75 196 VAL A CA 1
ATOM 1583 C C . VAL A 1 196 ? 9.700 -6.306 -8.302 1.00 96.75 196 VAL A C 1
ATOM 1585 O O . VAL A 1 196 ? 10.610 -6.381 -7.478 1.00 96.75 196 VAL A O 1
ATOM 1588 N N . ILE A 1 197 ? 8.724 -7.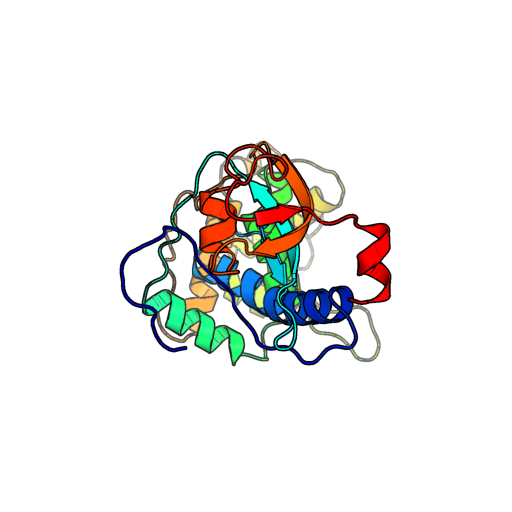218 -8.360 1.00 95.62 197 ILE A N 1
ATOM 1589 C CA . ILE A 1 197 ? 8.664 -8.357 -7.428 1.00 95.62 197 ILE A CA 1
ATOM 1590 C C . ILE A 1 197 ? 9.896 -9.261 -7.578 1.00 95.62 197 ILE A C 1
ATOM 1592 O O . ILE A 1 197 ? 10.495 -9.666 -6.580 1.00 95.62 197 ILE A O 1
ATOM 1596 N N . HIS A 1 198 ? 10.343 -9.503 -8.812 1.00 96.50 198 HIS A N 1
ATOM 1597 C CA . HIS A 1 198 ? 11.578 -10.232 -9.085 1.00 96.50 198 HIS A CA 1
ATOM 1598 C C . HIS A 1 198 ? 12.798 -9.558 -8.446 1.00 96.50 198 HIS A C 1
ATOM 1600 O O . HIS A 1 198 ? 13.600 -10.218 -7.780 1.00 96.50 198 HIS A O 1
ATOM 1606 N N . TYR A 1 199 ? 12.931 -8.237 -8.599 1.00 97.19 199 TYR A N 1
ATOM 1607 C CA . TYR A 1 199 ? 13.986 -7.458 -7.954 1.00 97.19 199 TYR A CA 1
ATOM 1608 C C . TYR A 1 199 ? 13.935 -7.587 -6.425 1.00 97.19 199 TYR A C 1
ATOM 1610 O O . TYR A 1 199 ? 14.966 -7.859 -5.806 1.00 97.19 199 TYR A O 1
ATOM 1618 N N . LEU A 1 200 ? 12.751 -7.473 -5.812 1.00 96.81 200 LEU A N 1
ATOM 1619 C CA . LEU A 1 200 ? 12.589 -7.649 -4.366 1.00 96.81 200 LEU A CA 1
ATOM 1620 C C . LEU A 1 200 ? 13.026 -9.052 -3.924 1.00 96.81 200 LEU A C 1
ATOM 1622 O O . LEU A 1 200 ? 13.855 -9.181 -3.026 1.00 96.81 200 LEU A O 1
ATOM 1626 N N . ASN A 1 201 ? 12.563 -10.108 -4.594 1.00 97.00 201 ASN A N 1
ATOM 1627 C CA . ASN A 1 201 ? 12.962 -11.486 -4.294 1.00 97.00 201 ASN A CA 1
ATOM 1628 C C . ASN A 1 201 ? 14.473 -11.714 -4.426 1.00 97.00 201 ASN A C 1
ATOM 1630 O O . ASN A 1 201 ? 15.097 -12.339 -3.564 1.00 97.00 201 ASN A O 1
ATOM 1634 N N . LYS A 1 202 ? 15.083 -11.245 -5.517 1.00 96.81 202 LYS A N 1
ATOM 1635 C CA . LYS A 1 202 ? 16.482 -11.557 -5.837 1.00 96.81 202 LYS A CA 1
ATOM 1636 C C . LYS A 1 202 ? 17.484 -10.675 -5.112 1.00 96.81 202 LYS A C 1
ATOM 1638 O O . LYS A 1 202 ? 18.488 -11.194 -4.629 1.00 96.81 202 LYS A O 1
ATOM 1643 N N . VAL A 1 203 ? 17.231 -9.373 -5.056 1.00 95.31 203 VAL A N 1
ATOM 1644 C CA . VAL A 1 203 ? 18.203 -8.381 -4.580 1.00 95.31 203 VAL A CA 1
ATOM 1645 C C . VAL A 1 203 ? 17.959 -8.037 -3.116 1.00 95.31 203 VAL A C 1
ATOM 1647 O O . VAL A 1 203 ? 18.898 -8.089 -2.324 1.00 95.31 203 VAL A O 1
ATOM 1650 N N . VAL A 1 204 ? 16.707 -7.747 -2.749 1.00 95.38 204 VAL A N 1
ATOM 1651 C CA . VAL A 1 204 ? 16.354 -7.299 -1.391 1.00 95.38 204 VAL A CA 1
ATOM 1652 C C . VAL A 1 204 ? 16.275 -8.491 -0.437 1.00 95.38 204 VAL A C 1
ATOM 1654 O O . VAL A 1 204 ? 17.047 -8.592 0.513 1.00 95.38 204 VAL A O 1
ATOM 1657 N N . PHE A 1 205 ? 15.400 -9.457 -0.717 1.00 95.94 205 PHE A N 1
ATOM 1658 C CA . PHE A 1 205 ? 15.196 -10.616 0.154 1.00 95.94 205 PHE A CA 1
ATOM 1659 C C . PHE A 1 205 ? 16.275 -11.681 0.003 1.00 95.94 205 PHE A C 1
ATOM 1661 O O . PHE A 1 205 ? 16.496 -12.444 0.941 1.00 95.94 205 PHE A O 1
ATOM 1668 N N . LYS A 1 206 ? 16.928 -11.754 -1.167 1.00 95.62 206 LYS A N 1
ATOM 1669 C CA . LYS A 1 206 ? 17.900 -12.802 -1.542 1.00 95.62 206 LYS A CA 1
ATOM 1670 C C . LYS A 1 206 ? 17.311 -14.224 -1.496 1.00 95.62 206 LYS A C 1
ATOM 1672 O O . LYS A 1 206 ? 18.028 -15.208 -1.336 1.00 95.62 206 LYS A O 1
ATOM 1677 N N . GLN A 1 207 ? 15.992 -14.331 -1.639 1.00 95.56 207 GLN A N 1
ATOM 1678 C CA . GLN A 1 207 ? 15.191 -15.558 -1.681 1.00 95.56 207 GLN A CA 1
ATOM 1679 C C . GLN A 1 207 ? 13.805 -15.219 -2.248 1.00 95.56 207 GLN A C 1
ATOM 1681 O O . GLN A 1 207 ? 13.302 -14.113 -2.066 1.00 95.56 207 GLN A O 1
ATOM 1686 N N . ARG A 1 208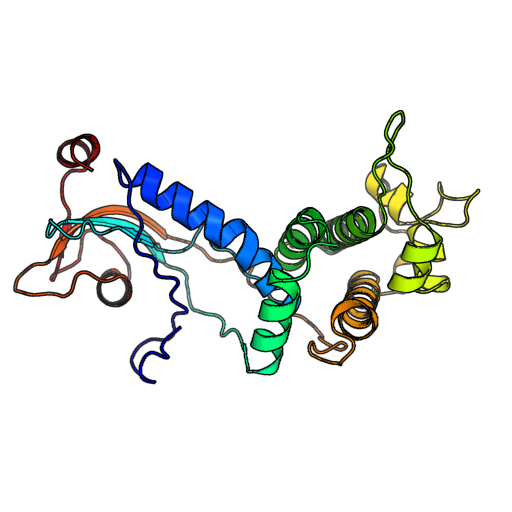 ? 13.163 -16.185 -2.910 1.00 94.88 208 ARG A N 1
ATOM 1687 C CA . ARG A 1 208 ? 11.796 -16.022 -3.422 1.00 94.88 208 ARG A CA 1
ATOM 1688 C C . ARG A 1 208 ? 10.804 -16.108 -2.260 1.00 94.88 208 ARG A C 1
ATOM 1690 O O . ARG A 1 208 ? 10.593 -17.198 -1.734 1.00 94.88 208 ARG A O 1
ATOM 1697 N N . LEU A 1 209 ? 10.248 -14.969 -1.852 1.00 93.56 209 LEU A N 1
ATOM 1698 C CA . LEU A 1 209 ? 9.240 -14.876 -0.790 1.00 93.56 209 LEU A CA 1
ATOM 1699 C C . LEU A 1 209 ? 7.875 -14.423 -1.295 1.00 93.56 209 LEU A C 1
ATOM 1701 O O . LEU A 1 209 ? 6.873 -14.805 -0.707 1.00 93.56 209 LEU A O 1
ATOM 1705 N N . ILE A 1 210 ? 7.854 -13.616 -2.351 1.00 91.31 210 ILE A N 1
ATOM 1706 C CA . ILE A 1 210 ? 6.637 -13.099 -2.970 1.00 91.31 210 ILE A CA 1
ATOM 1707 C C . ILE A 1 210 ? 6.456 -13.804 -4.322 1.00 91.31 210 ILE A C 1
ATOM 1709 O O . ILE A 1 210 ? 7.440 -14.045 -5.028 1.00 91.31 210 ILE A O 1
ATOM 1713 N N . GLU A 1 211 ? 5.226 -14.166 -4.687 1.00 88.94 211 GLU A N 1
ATOM 1714 C CA . GLU A 1 211 ? 4.937 -14.775 -5.992 1.00 88.94 211 GLU A CA 1
ATOM 1715 C C . GLU A 1 211 ? 5.114 -13.755 -7.129 1.00 88.94 211 GLU A C 1
ATOM 1717 O O . GLU A 1 211 ? 4.596 -12.648 -7.043 1.00 88.94 211 GLU A O 1
ATOM 1722 N N . GLU A 1 212 ? 5.858 -14.117 -8.178 1.00 89.75 212 GLU A N 1
ATOM 1723 C CA . GLU A 1 212 ? 6.189 -13.221 -9.300 1.00 89.75 212 GLU A CA 1
ATOM 1724 C C . GLU A 1 212 ? 5.092 -13.217 -10.376 1.00 89.75 212 GLU A C 1
ATOM 1726 O O . GLU A 1 212 ? 4.903 -12.208 -11.054 1.00 89.75 212 GLU A O 1
ATOM 1731 N N . GLU A 1 213 ? 4.357 -14.323 -10.514 1.00 84.00 213 GLU A N 1
ATOM 1732 C CA . GLU A 1 213 ? 3.341 -14.530 -11.557 1.00 84.00 213 GLU A CA 1
ATOM 1733 C C . GLU A 1 213 ? 1.910 -14.283 -11.040 1.00 84.00 213 GLU A C 1
ATOM 1735 O O . GLU A 1 213 ? 0.972 -15.024 -11.345 1.00 84.00 213 GLU A O 1
ATOM 1740 N N . THR A 1 214 ? 1.719 -13.240 -10.229 1.00 70.88 214 THR A N 1
ATOM 1741 C CA . THR A 1 214 ? 0.390 -12.868 -9.724 1.00 70.88 214 THR A CA 1
ATOM 1742 C C . THR A 1 214 ? -0.450 -12.245 -10.838 1.00 70.88 214 THR A C 1
ATOM 1744 O O . THR A 1 214 ? -0.305 -11.070 -11.175 1.00 70.88 214 THR A O 1
ATOM 1747 N N . VAL A 1 215 ? -1.366 -13.033 -11.398 1.00 54.88 215 VAL A N 1
ATOM 1748 C CA . VAL A 1 215 ? -2.340 -12.573 -12.393 1.00 54.88 215 VAL A CA 1
ATOM 1749 C C . VAL A 1 215 ? -3.572 -12.029 -11.669 1.00 54.88 215 VAL A C 1
ATOM 1751 O O . VAL A 1 215 ? -4.240 -12.766 -10.952 1.00 54.88 215 VAL A O 1
ATOM 1754 N N . ASN A 1 216 ? -3.901 -10.752 -11.890 1.00 50.97 216 ASN A N 1
ATOM 1755 C CA . ASN A 1 216 ? -5.060 -10.064 -11.299 1.00 50.97 216 ASN A CA 1
ATOM 1756 C C . ASN A 1 216 ? -5.094 -10.079 -9.757 1.00 50.97 216 ASN A C 1
ATOM 1758 O O . ASN A 1 216 ? -5.958 -10.736 -9.172 1.00 50.97 216 ASN A O 1
ATOM 1762 N N . PRO A 1 217 ? -4.219 -9.308 -9.083 1.00 53.19 217 PRO A N 1
ATOM 1763 C CA . PRO A 1 217 ? -4.357 -9.089 -7.646 1.00 53.19 217 PRO A CA 1
ATOM 1764 C C . PRO A 1 217 ? -5.771 -8.592 -7.302 1.00 53.19 217 PRO A C 1
ATOM 1766 O O . PRO A 1 217 ? -6.334 -7.784 -8.050 1.00 53.19 217 PRO A O 1
ATOM 1769 N N . GLN A 1 218 ? -6.356 -9.100 -6.207 1.00 52.91 218 GLN A N 1
ATOM 1770 C CA . GLN A 1 218 ? -7.728 -8.786 -5.790 1.00 52.91 218 GLN A CA 1
ATOM 1771 C C . GLN A 1 218 ? -7.953 -7.271 -5.769 1.00 52.91 218 GLN A C 1
ATOM 1773 O O . GLN A 1 218 ? -7.269 -6.522 -5.068 1.00 52.91 218 GLN A O 1
ATOM 1778 N N . ARG A 1 219 ? -8.929 -6.845 -6.571 1.00 52.69 219 ARG A N 1
ATOM 1779 C CA . ARG A 1 219 ? -9.396 -5.468 -6.686 1.00 52.69 219 ARG A CA 1
ATOM 1780 C C . ARG A 1 219 ? -10.718 -5.391 -5.942 1.00 52.69 219 ARG A C 1
ATOM 1782 O O . ARG A 1 219 ? -11.621 -6.149 -6.285 1.00 52.69 219 ARG A O 1
ATOM 1789 N N . HIS A 1 220 ? -10.881 -4.468 -5.001 1.00 53.44 220 HIS A N 1
ATOM 1790 C CA . HIS A 1 220 ? -12.224 -3.930 -4.805 1.00 53.44 220 HIS A CA 1
ATOM 1791 C C . HIS A 1 220 ? -12.192 -2.413 -4.617 1.00 53.44 220 HIS A C 1
ATOM 1793 O O . HIS A 1 220 ? -12.149 -1.907 -3.503 1.00 53.44 220 HIS A O 1
ATOM 1799 N N . PRO A 1 221 ? -12.190 -1.671 -5.730 1.00 50.31 221 PRO A N 1
ATOM 1800 C CA . PRO A 1 221 ? -12.184 -0.216 -5.737 1.00 50.31 221 PRO A CA 1
ATOM 1801 C C . PRO A 1 221 ? -13.600 0.384 -5.650 1.00 50.31 221 PRO A C 1
ATOM 1803 O O . PRO A 1 221 ? -13.779 1.587 -5.808 1.00 50.31 221 PRO A O 1
ATOM 1806 N N . SER A 1 222 ? -14.632 -0.430 -5.406 1.00 48.00 222 SER A N 1
ATOM 1807 C CA . SER A 1 222 ? -15.998 0.072 -5.245 1.00 48.00 222 SER A CA 1
ATOM 1808 C C . SER A 1 222 ? -16.754 -0.693 -4.167 1.00 48.00 222 SER A C 1
ATOM 1810 O O . SER A 1 222 ? -17.303 -1.760 -4.401 1.00 48.00 222 SER A O 1
ATOM 1812 N N . GLY A 1 223 ? -16.771 -0.140 -2.960 1.00 51.62 223 GLY A N 1
ATOM 1813 C CA . GLY A 1 223 ? -17.768 -0.461 -1.945 1.00 51.62 223 GLY A CA 1
ATOM 1814 C C . GLY A 1 223 ? -18.612 0.782 -1.685 1.00 51.62 223 GLY A C 1
ATOM 1815 O O . GLY A 1 223 ? -18.073 1.885 -1.576 1.00 51.62 223 GLY A O 1
ATOM 1816 N N . SER A 1 224 ? -19.930 0.629 -1.592 1.00 51.03 224 SER A N 1
ATOM 1817 C CA . SER A 1 224 ? -20.779 1.631 -0.950 1.00 51.03 224 SER A CA 1
ATOM 1818 C C . SER A 1 224 ? -20.538 1.516 0.552 1.00 51.03 224 SER A C 1
ATOM 1820 O O . SER A 1 224 ? -20.880 0.504 1.151 1.00 51.03 224 SER A O 1
ATOM 1822 N N . ARG A 1 225 ? -19.875 2.512 1.146 1.00 69.62 225 ARG A N 1
ATOM 1823 C CA . ARG A 1 225 ? -19.596 2.542 2.587 1.00 69.62 225 ARG A CA 1
ATOM 1824 C C . ARG A 1 225 ? -20.606 3.431 3.294 1.00 69.62 225 ARG A C 1
ATOM 1826 O O . ARG A 1 225 ? -20.737 4.604 2.940 1.00 69.62 225 ARG A O 1
ATOM 1833 N N . SER A 1 226 ? -21.249 2.897 4.323 1.00 69.19 226 SER A N 1
ATOM 1834 C CA . SER A 1 226 ? -21.930 3.702 5.341 1.00 69.19 226 SER A CA 1
ATOM 1835 C C . SER A 1 226 ? -20.933 4.033 6.444 1.00 69.19 226 SER A C 1
ATOM 1837 O O . SER A 1 226 ? -20.090 3.199 6.770 1.00 69.19 226 SER A O 1
ATOM 1839 N N . GLN A 1 227 ? -20.990 5.251 6.990 1.00 80.31 227 GLN A N 1
ATOM 1840 C CA . GLN A 1 227 ? -20.086 5.669 8.062 1.00 80.31 227 GLN A CA 1
ATOM 1841 C C . GLN A 1 227 ? -20.790 6.520 9.118 1.00 80.31 227 GLN A C 1
ATOM 1843 O O . GLN A 1 227 ? -21.660 7.327 8.793 1.00 80.31 227 GLN A O 1
ATOM 1848 N N . ALA A 1 228 ? -20.351 6.386 10.367 1.00 82.19 228 ALA A N 1
ATOM 1849 C CA . ALA A 1 228 ? -20.818 7.175 11.501 1.00 82.19 228 ALA A CA 1
ATOM 1850 C C . ALA A 1 228 ? -19.696 7.352 12.534 1.00 82.19 228 ALA A C 1
ATOM 1852 O O . ALA A 1 228 ? -18.727 6.589 12.569 1.00 82.19 228 ALA A O 1
ATOM 1853 N N . ARG A 1 229 ? -19.810 8.377 13.383 1.00 87.75 229 ARG A N 1
ATOM 1854 C CA . ARG A 1 229 ? -18.899 8.611 14.512 1.00 87.75 229 ARG A CA 1
ATOM 1855 C C . ARG A 1 229 ? -19.711 8.809 15.775 1.00 87.75 229 ARG A C 1
ATOM 1857 O O . ARG A 1 229 ? -20.632 9.617 15.772 1.00 87.75 229 ARG A O 1
ATOM 1864 N N . ALA A 1 230 ? -19.337 8.114 16.839 1.00 89.00 230 ALA A N 1
ATOM 1865 C CA . ALA A 1 230 ? -20.043 8.190 18.107 1.00 89.00 230 ALA A CA 1
ATOM 1866 C C . ALA A 1 230 ? -19.115 7.902 19.286 1.00 89.00 230 ALA A C 1
ATOM 1868 O O . ALA A 1 230 ? -18.090 7.232 19.145 1.00 89.00 230 ALA A O 1
ATOM 1869 N N . PHE A 1 231 ? -19.522 8.367 20.463 1.00 90.38 231 PHE A N 1
ATOM 1870 C CA . PHE A 1 231 ? -19.065 7.795 21.721 1.00 90.38 231 PHE A CA 1
ATOM 1871 C C . PHE A 1 231 ? -20.066 6.730 22.152 1.00 90.38 231 PHE A C 1
ATOM 1873 O O . PHE A 1 231 ? -21.269 6.957 22.067 1.00 90.38 231 PHE A O 1
ATOM 1880 N N . ILE A 1 232 ? -19.581 5.576 22.595 1.00 92.38 232 ILE A N 1
ATOM 1881 C CA . ILE A 1 232 ? -20.418 4.443 22.986 1.00 92.38 232 ILE A CA 1
ATOM 1882 C C . ILE A 1 232 ? -20.033 3.930 24.367 1.00 92.38 232 ILE A C 1
ATOM 1884 O O . ILE A 1 232 ? -18.859 3.962 24.748 1.00 92.38 232 ILE A O 1
ATOM 1888 N N . ARG A 1 233 ? -21.020 3.422 25.102 1.00 92.94 233 ARG A N 1
ATOM 1889 C CA . ARG A 1 233 ? -20.843 2.743 26.390 1.00 92.94 233 ARG A CA 1
ATOM 1890 C C . ARG A 1 233 ? -21.452 1.350 26.330 1.00 92.94 233 ARG A C 1
ATOM 1892 O O . ARG A 1 233 ? -22.543 1.186 25.800 1.00 92.94 233 ARG A O 1
ATOM 1899 N N . ALA A 1 234 ? -20.768 0.361 26.895 1.00 91.06 234 ALA A N 1
ATOM 1900 C CA . ALA A 1 234 ? -21.311 -0.989 27.027 1.00 91.06 234 ALA A CA 1
ATOM 1901 C C . ALA A 1 234 ? -22.446 -1.044 28.062 1.00 91.06 234 ALA A C 1
ATOM 1903 O O . ALA A 1 234 ? -22.310 -0.519 29.169 1.00 91.06 234 ALA A O 1
ATOM 1904 N N . LEU A 1 235 ? -23.535 -1.728 27.716 1.00 89.81 235 LEU A N 1
ATOM 1905 C CA . LEU A 1 235 ? -24.639 -2.055 28.614 1.00 89.81 235 LEU A CA 1
ATOM 1906 C C . LEU A 1 235 ? -24.475 -3.480 29.159 1.00 89.81 235 LEU A C 1
ATOM 1908 O O . LEU A 1 235 ? -23.883 -4.340 28.513 1.00 89.81 235 LEU A O 1
ATOM 1912 N N . GLU A 1 236 ? -24.980 -3.720 30.372 1.00 82.75 236 GLU A N 1
ATOM 1913 C CA . GLU A 1 236 ? -25.183 -5.061 30.960 1.00 82.75 236 GLU A CA 1
ATOM 1914 C C . GLU A 1 236 ? -23.984 -6.039 30.885 1.00 82.75 236 GLU A C 1
ATOM 1916 O O . GLU A 1 236 ? -24.153 -7.254 30.833 1.00 82.75 236 GLU A O 1
ATOM 1921 N N . GLY A 1 237 ? -22.748 -5.526 30.929 1.00 78.06 237 GLY A N 1
ATOM 1922 C CA . GLY A 1 237 ? -21.530 -6.349 30.899 1.00 78.06 237 GLY A CA 1
ATOM 1923 C C . GLY A 1 237 ? -21.039 -6.730 29.498 1.00 78.06 237 GLY A C 1
ATOM 1924 O O . GLY A 1 237 ? -20.146 -7.573 29.381 1.00 78.06 237 GLY A O 1
ATOM 1925 N N . ALA A 1 238 ? -21.573 -6.109 28.442 1.00 86.19 238 ALA A N 1
ATOM 1926 C CA . ALA A 1 238 ? -21.064 -6.263 27.085 1.00 86.19 238 ALA A CA 1
ATOM 1927 C C . ALA A 1 238 ? -19.575 -5.875 26.987 1.00 86.19 238 ALA A C 1
ATOM 1929 O O . ALA A 1 238 ? -19.095 -4.934 27.621 1.00 86.19 238 ALA A O 1
ATOM 1930 N N . SER A 1 239 ? -18.819 -6.608 26.166 1.00 87.31 239 SER A N 1
ATOM 1931 C CA . SER A 1 239 ? -17.402 -6.306 25.945 1.00 87.31 239 SER A CA 1
ATOM 1932 C C . SER A 1 239 ? -17.246 -5.189 24.918 1.00 87.31 239 SER A C 1
ATOM 1934 O O . SER A 1 239 ? -17.778 -5.257 23.810 1.00 87.31 239 SER A O 1
ATOM 1936 N N . LEU A 1 240 ? -16.488 -4.159 25.283 1.00 88.56 240 LEU A N 1
ATOM 1937 C CA . LEU A 1 240 ? -16.262 -2.973 24.466 1.00 88.56 240 LEU A CA 1
ATOM 1938 C C . LEU A 1 240 ? -15.020 -3.166 23.581 1.00 88.56 240 LEU A C 1
ATOM 1940 O O . LEU A 1 240 ? -13.946 -2.630 23.854 1.00 88.56 240 LEU A O 1
ATOM 1944 N N . ASN A 1 241 ? -15.166 -3.993 22.546 1.00 89.25 241 ASN A N 1
ATOM 1945 C CA . ASN A 1 241 ? -14.141 -4.254 21.539 1.00 89.25 241 ASN A CA 1
ATOM 1946 C C . ASN A 1 241 ? -14.731 -4.122 20.129 1.00 89.25 241 ASN A C 1
ATOM 1948 O O . ASN A 1 241 ? -15.935 -4.280 19.937 1.00 89.25 241 ASN A O 1
ATOM 1952 N N . LEU A 1 242 ? -13.874 -3.837 19.147 1.00 88.44 242 LEU A N 1
ATOM 1953 C CA . LEU A 1 242 ? -14.315 -3.512 17.791 1.00 88.44 242 LEU A CA 1
ATOM 1954 C C . LEU A 1 242 ? -15.138 -4.634 17.141 1.00 88.44 242 LEU A C 1
ATOM 1956 O O . LEU A 1 242 ? -16.118 -4.343 16.469 1.00 88.44 242 LEU A O 1
ATOM 1960 N N . VAL A 1 243 ? -14.775 -5.900 17.360 1.00 88.19 243 VAL A N 1
ATOM 1961 C CA . VAL A 1 243 ? -15.466 -7.047 16.747 1.00 88.19 243 VAL A CA 1
ATOM 1962 C C . VAL A 1 243 ? -16.909 -7.123 17.218 1.00 88.19 243 VAL A C 1
ATOM 1964 O O . VAL A 1 243 ? -17.810 -7.220 16.392 1.00 88.19 243 VAL A O 1
ATOM 1967 N N . ASN A 1 244 ? -17.130 -7.040 18.530 1.00 88.19 244 ASN A N 1
ATOM 1968 C CA . ASN A 1 244 ? -18.472 -7.144 19.096 1.00 88.19 244 ASN A CA 1
ATOM 1969 C C . ASN A 1 244 ? -19.355 -5.972 18.672 1.00 88.19 244 ASN A C 1
ATOM 1971 O O . ASN A 1 244 ? -20.513 -6.177 18.324 1.00 88.19 244 ASN A O 1
ATOM 1975 N N . VAL A 1 245 ? -18.790 -4.763 18.639 1.00 88.38 245 VAL A N 1
ATOM 1976 C CA . VAL A 1 245 ? -19.535 -3.577 18.208 1.00 88.38 245 VAL A CA 1
ATOM 1977 C C . VAL A 1 245 ? -19.923 -3.680 16.730 1.00 88.38 245 VAL A C 1
ATOM 1979 O O . VAL A 1 245 ? -21.063 -3.394 16.382 1.00 88.38 245 VAL A O 1
ATOM 1982 N N . LEU A 1 246 ? -19.019 -4.140 15.857 1.00 86.31 246 LEU A N 1
ATOM 1983 C CA . LEU A 1 246 ? -19.323 -4.332 14.432 1.00 86.31 246 LEU A CA 1
ATOM 1984 C C . LEU A 1 246 ? -20.301 -5.482 14.165 1.00 86.31 246 LEU A C 1
ATOM 1986 O O . LEU A 1 246 ? -21.054 -5.416 13.199 1.00 86.31 246 LEU A O 1
ATOM 1990 N N . ALA A 1 247 ? -20.299 -6.524 14.999 1.00 84.69 247 ALA A N 1
ATOM 1991 C CA . ALA A 1 247 ? -21.249 -7.627 14.880 1.00 84.69 247 ALA A CA 1
ATOM 1992 C C . ALA A 1 247 ? -22.696 -7.191 15.166 1.00 84.69 247 ALA A C 1
ATOM 1994 O O . ALA A 1 247 ? -23.629 -7.801 14.648 1.00 84.69 247 ALA A O 1
ATOM 1995 N N . GLU A 1 248 ? -22.883 -6.146 15.974 1.00 85.25 248 GLU A N 1
ATOM 1996 C CA . GLU A 1 248 ? -24.200 -5.609 16.310 1.00 85.25 248 GLU A CA 1
ATOM 1997 C C . GLU A 1 248 ? -24.610 -4.443 15.400 1.00 85.25 248 GLU A C 1
ATOM 1999 O O . GLU A 1 248 ? -25.720 -4.436 14.866 1.00 85.25 248 GLU A O 1
ATOM 2004 N N . ALA A 1 249 ? -23.703 -3.493 15.158 1.00 82.75 249 ALA A N 1
ATOM 2005 C CA . ALA A 1 249 ? -23.919 -2.343 14.282 1.00 82.75 249 ALA A CA 1
ATOM 2006 C C . ALA A 1 249 ? -23.799 -2.740 12.798 1.00 82.75 249 ALA A C 1
ATOM 2008 O O . ALA A 1 249 ? -22.884 -2.318 12.096 1.00 82.75 249 ALA A O 1
ATOM 2009 N N . THR A 1 250 ? -24.692 -3.601 12.317 1.00 75.19 250 THR A N 1
ATOM 2010 C CA . THR A 1 250 ? -24.640 -4.134 10.942 1.00 75.19 250 THR A CA 1
ATOM 2011 C C . THR A 1 250 ? -25.137 -3.137 9.894 1.00 75.19 250 THR A C 1
ATOM 2013 O O . THR A 1 250 ? -24.556 -3.050 8.816 1.00 75.19 250 THR A O 1
ATOM 2016 N N . GLU A 1 251 ? -26.165 -2.351 10.219 1.00 73.38 251 GLU A N 1
ATOM 2017 C CA . GLU A 1 251 ? -26.784 -1.386 9.294 1.00 73.38 251 GLU A CA 1
ATOM 2018 C C . GLU A 1 251 ? -26.766 0.053 9.826 1.00 73.38 251 GLU A C 1
ATOM 2020 O O . GLU A 1 251 ? -26.659 0.997 9.043 1.00 73.38 251 GLU A O 1
ATOM 2025 N N . ASP A 1 252 ? -26.853 0.223 11.148 1.00 78.06 252 ASP A N 1
ATOM 2026 C CA . ASP A 1 252 ? -26.942 1.521 11.814 1.00 78.06 252 ASP A CA 1
ATOM 2027 C C . ASP A 1 252 ? -26.370 1.431 13.235 1.00 78.06 252 ASP A C 1
ATOM 2029 O O . ASP A 1 252 ? -26.642 0.479 13.972 1.00 78.06 252 ASP A O 1
ATOM 2033 N N . ILE A 1 253 ? -25.586 2.435 13.621 1.00 81.69 253 ILE A N 1
ATOM 2034 C CA . ILE A 1 253 ? -25.013 2.547 14.962 1.00 81.69 253 ILE A CA 1
ATOM 2035 C C . ILE A 1 253 ? -26.070 2.928 16.009 1.00 81.69 253 ILE A C 1
ATOM 2037 O O . ILE A 1 253 ? -25.929 2.567 17.175 1.00 81.69 253 ILE A O 1
ATOM 2041 N N . ASP A 1 254 ? -27.152 3.598 15.611 1.00 82.00 254 ASP A N 1
ATOM 2042 C CA . ASP A 1 254 ? -28.185 4.063 16.543 1.00 82.00 254 ASP A CA 1
ATOM 2043 C C . ASP A 1 254 ? -29.114 2.932 17.026 1.00 82.00 254 ASP A C 1
ATOM 2045 O O . ASP A 1 254 ? -29.858 3.106 17.991 1.00 82.00 254 ASP A O 1
ATOM 2049 N N . ASN A 1 255 ? -29.048 1.752 16.398 1.00 82.94 255 ASN A N 1
ATOM 2050 C CA . ASN A 1 255 ? -29.915 0.604 16.691 1.00 82.94 255 ASN A CA 1
ATOM 2051 C C . ASN A 1 255 ? -29.214 -0.525 17.472 1.00 82.94 255 ASN A C 1
ATOM 2053 O O . ASN A 1 255 ? -29.702 -1.656 17.493 1.00 82.94 255 ASN A O 1
ATOM 2057 N N . MET A 1 256 ? -28.079 -0.244 18.120 1.00 87.25 256 MET A N 1
ATOM 2058 C CA . MET A 1 256 ? -27.409 -1.220 18.986 1.00 87.25 256 MET A CA 1
ATOM 2059 C C . MET A 1 256 ? -28.199 -1.446 20.284 1.00 87.25 256 MET A C 1
ATOM 2061 O O . MET A 1 256 ? -28.666 -0.506 20.922 1.00 87.25 256 MET A O 1
ATOM 2065 N N . THR A 1 257 ? -28.324 -2.702 20.706 1.00 88.31 257 THR A N 1
ATOM 2066 C CA . THR A 1 257 ? -28.999 -3.111 21.947 1.00 88.31 257 THR A CA 1
ATOM 2067 C C . THR A 1 257 ? -28.040 -3.303 23.121 1.00 88.31 257 THR A C 1
ATOM 2069 O O . THR A 1 257 ? -28.432 -3.081 24.265 1.00 88.31 257 THR A O 1
ATOM 2072 N N . CYS A 1 258 ? -26.780 -3.667 22.865 1.00 89.75 258 CYS A N 1
ATOM 2073 C CA . CYS A 1 258 ? -25.767 -3.871 23.902 1.00 89.75 258 CYS A CA 1
ATOM 2074 C C . CYS A 1 258 ? -24.930 -2.616 24.182 1.00 89.75 258 CYS A C 1
ATOM 2076 O O . CYS A 1 258 ? -24.085 -2.633 25.083 1.00 89.75 258 CYS A O 1
ATOM 2078 N N . TYR A 1 259 ? -25.144 -1.530 23.433 1.00 91.75 259 TYR A N 1
ATOM 2079 C CA . TYR A 1 259 ? -24.381 -0.293 23.563 1.00 91.75 259 TYR A CA 1
ATOM 2080 C C . TYR A 1 259 ? -25.287 0.940 23.552 1.00 91.75 259 TYR A C 1
ATOM 2082 O O . TYR A 1 259 ? -26.218 1.041 22.763 1.00 91.75 259 TYR A O 1
ATOM 2090 N N . GLU A 1 260 ? -24.972 1.903 24.414 1.00 91.88 260 GLU A N 1
ATOM 2091 C CA . GLU A 1 260 ? -25.593 3.229 24.445 1.00 91.88 260 GLU A CA 1
ATOM 2092 C C . GLU A 1 260 ? -24.757 4.204 23.604 1.00 91.88 260 GLU A C 1
ATOM 2094 O O . GLU A 1 260 ? -23.560 4.360 23.865 1.00 91.88 260 GLU A O 1
ATOM 2099 N N . VAL A 1 261 ? -25.379 4.883 22.632 1.00 89.50 261 VAL A N 1
ATOM 2100 C CA . VAL A 1 261 ? -24.769 5.997 21.885 1.00 89.50 261 VAL A CA 1
ATOM 2101 C C . VAL A 1 261 ? -24.870 7.281 22.710 1.00 89.50 261 VAL A C 1
ATOM 2103 O O . VAL A 1 261 ? -25.950 7.705 23.119 1.00 89.50 261 VAL A O 1
ATOM 2106 N N . LEU A 1 262 ? -23.726 7.910 22.964 1.00 89.12 262 LEU A N 1
ATOM 2107 C CA . LEU A 1 262 ? -23.596 9.086 23.816 1.00 89.12 262 LEU A CA 1
ATOM 2108 C C . LEU A 1 262 ? -23.526 10.381 22.984 1.00 89.12 262 LEU A C 1
ATOM 2110 O O . LEU A 1 262 ? -22.925 10.386 21.906 1.00 89.12 262 LEU A O 1
ATOM 2114 N N . PRO A 1 263 ? -24.062 11.512 23.492 1.00 82.62 263 PRO A N 1
ATOM 2115 C CA . PRO A 1 263 ? -24.003 12.793 22.791 1.00 82.62 263 PRO A CA 1
ATOM 2116 C C . PRO A 1 263 ? -22.562 13.262 22.587 1.00 82.62 263 PRO A C 1
ATOM 2118 O O . PRO A 1 263 ? -21.810 13.392 23.555 1.00 82.62 263 PRO A O 1
ATOM 2121 N N . PHE A 1 264 ? -22.197 13.561 21.342 1.00 78.19 264 PHE A N 1
ATOM 2122 C CA . PHE A 1 264 ? -20.822 13.886 20.958 1.00 78.19 264 PHE A CA 1
ATOM 2123 C C . PHE A 1 264 ? -20.247 15.075 21.748 1.00 78.19 264 PHE A C 1
ATOM 2125 O O . PHE A 1 264 ? -19.186 14.957 22.361 1.00 78.19 264 PHE A O 1
ATOM 2132 N N . ASP A 1 265 ? -21.006 16.171 21.831 1.00 77.00 265 ASP A N 1
ATOM 2133 C CA . ASP A 1 265 ? -20.601 17.436 22.465 1.00 77.00 265 ASP A CA 1
ATOM 2134 C C . ASP A 1 265 ? -20.256 17.300 23.958 1.00 77.00 265 ASP A C 1
ATOM 2136 O O . ASP A 1 265 ? -19.488 18.090 24.506 1.00 77.00 265 ASP A O 1
ATOM 2140 N N . ASN A 1 266 ? -20.813 16.291 24.635 1.00 74.50 266 ASN A N 1
ATOM 2141 C CA . ASN A 1 266 ? -20.584 16.076 26.063 1.00 74.50 266 ASN A CA 1
ATOM 2142 C C . ASN A 1 266 ? -19.273 15.337 26.349 1.00 74.50 266 ASN A C 1
ATOM 2144 O O . ASN A 1 266 ? -18.765 15.419 27.467 1.00 74.50 266 ASN A O 1
ATOM 2148 N N . TYR A 1 267 ? -18.748 14.601 25.369 1.00 69.00 267 TYR A N 1
ATOM 2149 C CA . TYR A 1 267 ? -17.597 13.716 25.550 1.00 69.00 267 TYR A CA 1
ATOM 2150 C C . TYR A 1 267 ? -16.377 14.147 24.739 1.00 69.00 267 TYR A C 1
ATOM 2152 O O . TYR A 1 267 ? -15.268 13.865 25.177 1.00 69.00 267 TYR A O 1
ATOM 2160 N N . GLU A 1 268 ? -16.543 14.911 23.655 1.00 66.06 268 GLU A N 1
ATOM 2161 C CA . GLU A 1 268 ? -15.426 15.507 22.907 1.00 66.06 268 GLU A CA 1
ATOM 2162 C C . GLU A 1 268 ? -14.437 16.311 23.784 1.00 66.06 268 GLU A C 1
ATOM 2164 O O . GLU A 1 268 ? -13.238 16.188 23.564 1.00 66.06 268 GLU A O 1
ATOM 2169 N N . PRO A 1 269 ? -14.855 17.076 24.816 1.00 59.81 269 PRO A N 1
ATOM 2170 C CA . PRO A 1 269 ? -13.912 17.793 25.683 1.00 59.81 269 PRO A CA 1
ATOM 2171 C C . PRO A 1 269 ? -13.217 16.907 26.730 1.00 59.81 269 PRO A C 1
ATOM 2173 O O . PRO A 1 269 ? -12.277 17.354 27.388 1.00 59.81 269 PRO A O 1
ATOM 2176 N N . LEU A 1 270 ? -13.735 15.696 26.962 1.00 58.22 270 LEU A N 1
ATOM 2177 C CA . LEU A 1 270 ? -13.292 14.764 28.009 1.00 58.22 270 LEU A CA 1
ATOM 2178 C C . LEU A 1 270 ? -12.403 13.640 27.461 1.00 58.22 270 LEU A C 1
ATOM 2180 O O . LEU A 1 270 ? -11.825 12.876 28.248 1.00 58.22 270 LEU A O 1
ATOM 2184 N N . TYR A 1 271 ? -12.327 13.536 26.135 1.00 54.44 271 TYR A N 1
ATOM 2185 C CA . TYR A 1 271 ? -11.681 12.458 25.409 1.00 54.44 271 TYR A CA 1
ATOM 2186 C C . TYR A 1 271 ? -10.716 12.936 24.365 1.00 54.44 271 TYR A C 1
ATOM 2188 O O . TYR A 1 271 ? -10.915 13.980 23.719 1.00 54.44 271 TYR A O 1
#

Radius of gyration: 22.5 Å; chains: 1; bounding box: 54×40×64 Å

Sequence (271 aa):
MEPLPVGEHQYWLATADIEAADYMTAWRTLRNKLIRLVPRIAVVSQCYIEFLGQPILIKRNDQDVAFIHWIVEDGPCGLLFTGCERKALELLLQENELPEEFFYYWNDATNCDGYASKLLLMLSAVETLVTTPTEKGPPCKDYDKMELILGSDVKKALWGEKRMSGDALRHRLVHGEYFDVKDGNVDYVEVVHRRVIHYLNKVVFKQRLIEEETVNPQRHPSGSRSQARAFIRALEGASLNLVNVLAEATEDIDNMTCYEVLPFDNYEPLY

Foldseek 3Di:
DDDDDPDDDQDDDDDDDDDDPDPVRVVVVVVVVCLQQQLLLCLLLVAQDDDVQDKDWADDPVDQKIKIKDKDWPDDDHRDQDPLSVVLSVLSVVDDLQDSLLSVLSNCLNQDDDLLSSLLS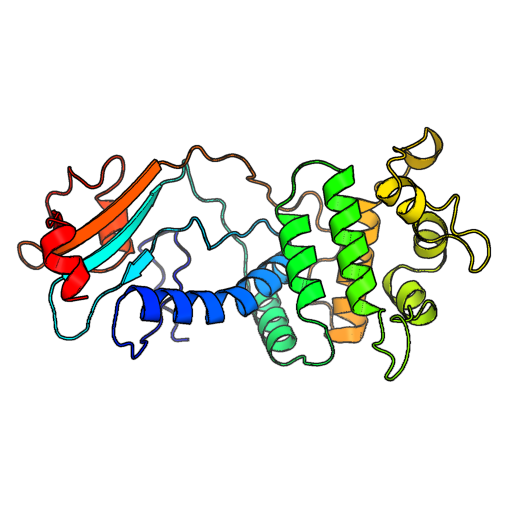LVVSLQSNQWDDDPPDDTDGDLVVSCQQQNDPLSCQAQNPPVPRCNHVNNCSVVPHDDDPVRVPDSNSLSSSLSNLVCCQCPRVVHNRGDSNDDDHDYDNDTPMDIDIFMKGFPPPDDRDPVSQCVQCVPHNPPGPGIDTDDCVVCVVVD

Secondary structure (DSSP, 8-state):
-PPPPS-S-S----------SSHHHHHHHHHHHHHHHHHHHHHHHTS----TTS-EEEE-TT-SEEEEEEEE-S--------HHHHHHHHHHHH--SS-HHHHHHHHHHHH--SHHHHHHHHHHHHHHHHEEP-TTSS-EE-HHHHHHHH-HHHHHHHH--TT--TTSHHHHHHTT----GGGGGS-HHHHHHHHHHHHIIIIISSS--S-S---S---------EEEEEEEEE-TT---SHHHHHHH-SS-GGG-SSEEEEPHHHHTTT-